Protein AF-A0A061RK48-F1 (afdb_monomer_lite)

pLDDT: mean 72.86, std 27.58, range [21.28, 98.75]

Secondary structure (DSSP, 8-state):
--------------------PPPPHHHHHHHHHHHHHHH-GGGG-------------------------------S-S---TT--EEEEEETTTSHHHHHHHHHHHHH-SS-EEEEEEES-HHHHHHHHHHHHTT--SS-EEEEEE--TT-HHHHHHHHTT-SEEEE-----TT---HHHHHHHHTT-SEEEE----HHHHHHHHTTHHHHHHHT-EEE---BTTTBHHHHHHHHHHHHHTS-----------SS-TT-HHHHHHHHHHHTTSPEEEEETTEEEEEE-TTTS----------

Structure (mmCIF, N/CA/C/O backbone):
data_AF-A0A061RK48-F1
#
_entry.id   AF-A0A061RK48-F1
#
loop_
_atom_site.group_PDB
_atom_site.id
_atom_site.type_symbol
_atom_site.label_atom_id
_atom_site.label_alt_id
_atom_site.label_comp_id
_atom_site.label_asym_id
_atom_site.label_entity_id
_atom_site.label_seq_id
_atom_site.pdbx_PDB_ins_code
_atom_site.Cartn_x
_atom_site.Cartn_y
_atom_site.Cartn_z
_atom_site.occupancy
_atom_site.B_iso_or_equiv
_atom_site.auth_seq_id
_atom_site.auth_comp_id
_atom_site.auth_asym_id
_atom_site.auth_atom_id
_atom_site.pdbx_PDB_model_num
ATOM 1 N N . MET A 1 1 ? -21.665 27.109 -34.843 1.00 35.59 1 MET A N 1
ATOM 2 C CA . MET A 1 1 ? -21.638 27.719 -33.495 1.00 35.59 1 MET A CA 1
ATOM 3 C C . MET A 1 1 ? -21.879 26.626 -32.464 1.00 35.59 1 MET A C 1
ATOM 5 O O . MET A 1 1 ? -22.883 25.948 -32.606 1.00 35.59 1 MET A O 1
ATOM 9 N N . ALA A 1 2 ? -20.938 26.452 -31.522 1.00 22.77 2 ALA A N 1
ATOM 10 C CA . ALA A 1 2 ? -20.968 25.700 -30.243 1.00 22.77 2 ALA A CA 1
ATOM 11 C C . ALA A 1 2 ? -19.527 25.191 -29.980 1.00 22.77 2 ALA A C 1
ATOM 13 O O . ALA A 1 2 ? -19.096 24.226 -30.593 1.00 22.77 2 ALA A O 1
ATOM 14 N N . SER A 1 3 ? -18.637 25.996 -29.388 1.00 24.36 3 SER A N 1
ATOM 15 C CA . SER A 1 3 ? -18.359 26.119 -27.942 1.00 24.36 3 SER A CA 1
ATOM 16 C C . SER A 1 3 ? -17.823 24.836 -27.284 1.00 24.36 3 SER A C 1
ATOM 18 O O . SER A 1 3 ? -18.598 24.061 -26.732 1.00 24.36 3 SER A O 1
ATOM 20 N N . CYS A 1 4 ? -16.494 24.707 -27.201 1.00 22.50 4 CYS A N 1
ATOM 21 C CA . CYS A 1 4 ? -15.825 23.952 -26.137 1.00 22.50 4 CYS A CA 1
ATOM 22 C C . CYS A 1 4 ? -15.084 24.949 -25.241 1.00 22.50 4 CYS A C 1
ATOM 24 O O . CYS A 1 4 ? -14.164 25.637 -25.679 1.00 22.50 4 CYS A O 1
ATOM 26 N N . ARG A 1 5 ? -15.540 25.068 -23.991 1.00 25.16 5 ARG A N 1
ATOM 27 C CA . ARG A 1 5 ? -14.923 25.901 -22.957 1.00 25.16 5 ARG A CA 1
ATOM 28 C C . ARG A 1 5 ? -13.669 25.205 -22.426 1.00 25.16 5 ARG A C 1
ATOM 30 O O . ARG A 1 5 ? -13.735 24.061 -21.987 1.00 25.16 5 ARG A O 1
ATOM 37 N N . ASN A 1 6 ? -12.556 25.931 -22.443 1.00 27.03 6 ASN A N 1
ATOM 38 C CA . ASN A 1 6 ? -11.300 25.574 -21.795 1.00 27.03 6 ASN A CA 1
ATOM 39 C C . ASN A 1 6 ? -11.470 25.537 -20.269 1.00 27.03 6 ASN A C 1
ATOM 41 O O . ASN A 1 6 ? -11.791 26.558 -19.664 1.00 27.03 6 ASN A O 1
ATOM 45 N N . PHE A 1 7 ? -11.177 24.397 -19.643 1.00 23.19 7 PHE A N 1
ATOM 46 C CA . PHE A 1 7 ? -10.816 24.334 -18.226 1.00 23.19 7 PHE A CA 1
ATOM 47 C C . PHE A 1 7 ? -9.287 24.365 -18.128 1.00 23.19 7 PHE A C 1
ATOM 49 O O . PHE A 1 7 ? -8.619 23.342 -18.233 1.00 23.19 7 PHE A O 1
ATOM 56 N N . GLY A 1 8 ? -8.727 25.567 -17.990 1.00 23.16 8 GLY A N 1
ATOM 57 C CA . GLY A 1 8 ? -7.313 25.761 -17.680 1.00 23.16 8 GLY A CA 1
ATOM 58 C C . GLY A 1 8 ? -7.113 25.838 -16.169 1.00 23.16 8 GLY A C 1
ATOM 59 O O . GLY A 1 8 ? -7.525 26.816 -15.549 1.00 23.16 8 GLY A O 1
ATOM 60 N N . MET A 1 9 ? -6.452 24.842 -15.575 1.00 22.05 9 MET A N 1
ATOM 61 C CA . MET A 1 9 ? -5.835 25.004 -14.256 1.00 22.05 9 MET A CA 1
ATOM 62 C C . MET A 1 9 ? -4.551 25.823 -14.424 1.00 22.05 9 MET A C 1
ATOM 64 O O . MET A 1 9 ? -3.566 25.348 -14.985 1.00 22.05 9 MET A O 1
ATOM 68 N N . ARG A 1 10 ? -4.566 27.078 -13.961 1.00 21.28 10 ARG A N 1
ATOM 69 C CA . ARG A 1 10 ? -3.363 27.914 -13.851 1.00 21.28 10 ARG A CA 1
ATOM 70 C C . ARG A 1 10 ? -2.577 27.493 -12.610 1.00 21.28 10 ARG A C 1
ATOM 72 O O . ARG A 1 10 ? -2.999 27.783 -11.496 1.00 21.28 10 ARG A O 1
ATOM 79 N N . PHE A 1 11 ? -1.409 26.887 -12.797 1.00 23.70 11 PHE A N 1
ATOM 80 C CA . PHE A 1 11 ? -0.396 26.815 -11.745 1.00 23.70 11 PHE A CA 1
ATOM 81 C C . PHE A 1 11 ? 0.417 28.116 -11.760 1.00 23.70 11 PHE A C 1
ATOM 83 O O . PHE A 1 11 ? 1.057 28.449 -12.754 1.00 23.70 11 PHE A O 1
ATOM 90 N N . HIS A 1 12 ? 0.371 28.891 -10.675 1.00 21.98 12 HIS A N 1
ATOM 91 C CA . HIS A 1 12 ? 1.312 29.991 -10.457 1.00 21.98 12 HIS A CA 1
ATOM 92 C C . HIS A 1 12 ? 2.648 29.414 -9.980 1.00 21.98 12 HIS A C 1
ATOM 94 O O . HIS A 1 12 ? 2.757 28.964 -8.841 1.00 21.98 12 HIS A O 1
ATOM 100 N N . SER A 1 13 ? 3.676 29.433 -10.834 1.00 26.36 13 SER A N 1
ATOM 101 C CA . SER A 1 13 ? 5.052 29.192 -10.395 1.00 26.36 13 SER A CA 1
ATOM 102 C C . SER A 1 13 ? 5.650 30.499 -9.872 1.00 26.36 13 SER A C 1
ATOM 104 O O . SER A 1 13 ? 5.990 31.390 -10.651 1.00 26.36 13 SER A O 1
ATOM 106 N N . ALA A 1 14 ? 5.811 30.622 -8.557 1.00 23.72 14 ALA A N 1
ATOM 107 C CA . ALA A 1 14 ? 6.706 31.627 -7.997 1.00 23.72 14 ALA A CA 1
ATOM 108 C C . ALA A 1 14 ? 8.149 31.141 -8.198 1.00 23.72 14 ALA A C 1
ATOM 110 O O . ALA A 1 14 ? 8.607 30.204 -7.541 1.00 23.72 14 ALA A O 1
ATOM 111 N N . SER A 1 15 ? 8.862 31.748 -9.147 1.00 29.45 15 SER A N 1
ATOM 112 C CA . SER A 1 15 ? 10.269 31.460 -9.397 1.00 29.45 15 SER A CA 1
ATOM 113 C C . SER A 1 15 ? 11.119 31.897 -8.204 1.00 29.45 15 SER A C 1
ATOM 115 O O . SER A 1 15 ? 11.209 33.086 -7.907 1.00 29.45 15 SER A O 1
ATOM 117 N N . THR A 1 16 ? 11.821 30.967 -7.567 1.00 25.92 16 THR A N 1
ATOM 118 C CA . THR A 1 16 ? 13.022 31.297 -6.789 1.00 25.92 16 THR A CA 1
ATOM 119 C C . THR A 1 16 ? 14.147 30.364 -7.212 1.00 25.92 16 THR A C 1
ATOM 121 O O . THR A 1 16 ? 14.297 29.253 -6.711 1.00 25.92 16 THR A O 1
ATOM 124 N N . ARG A 1 17 ? 14.957 30.822 -8.176 1.00 27.66 17 ARG A N 1
ATOM 125 C CA . ARG A 1 17 ? 16.290 30.259 -8.416 1.00 27.66 17 ARG A CA 1
ATOM 126 C C . ARG A 1 17 ? 17.126 30.547 -7.168 1.00 27.66 17 ARG A C 1
ATOM 128 O O . ARG A 1 17 ? 17.509 31.691 -6.946 1.00 27.66 17 ARG A O 1
ATOM 135 N N . LYS A 1 18 ? 17.391 29.536 -6.340 1.00 27.30 18 LYS A N 1
ATOM 136 C CA . LYS A 1 18 ? 18.470 29.602 -5.348 1.00 27.30 18 LYS A CA 1
ATOM 137 C C . LYS A 1 18 ? 19.697 28.911 -5.929 1.00 27.30 18 LYS A C 1
ATOM 139 O O . LYS A 1 18 ? 19.616 27.778 -6.393 1.00 27.30 18 LYS A O 1
ATOM 144 N N . ASN A 1 19 ? 20.803 29.647 -5.933 1.00 24.56 19 ASN A N 1
ATOM 145 C CA . ASN A 1 19 ? 22.118 29.209 -6.379 1.00 24.56 19 ASN A CA 1
ATOM 146 C C . ASN A 1 19 ? 22.539 27.942 -5.622 1.00 24.56 19 ASN A C 1
ATOM 148 O O . ASN A 1 19 ? 22.578 27.942 -4.392 1.00 24.56 19 ASN A O 1
ATOM 152 N N . PHE A 1 20 ? 22.856 26.876 -6.356 1.00 27.16 20 PHE A N 1
ATOM 153 C CA . PHE A 1 20 ? 23.475 25.679 -5.797 1.00 27.16 20 PHE A CA 1
ATOM 154 C C . PHE A 1 20 ? 24.958 25.969 -5.549 1.00 27.16 20 PHE A C 1
ATOM 156 O O . PHE A 1 20 ? 25.734 26.124 -6.489 1.00 27.16 20 PHE A O 1
ATOM 163 N N . THR A 1 21 ? 25.357 26.068 -4.284 1.00 25.58 21 THR A N 1
ATOM 164 C CA . THR A 1 21 ? 26.762 26.037 -3.874 1.00 25.58 21 THR A CA 1
ATOM 165 C C . THR A 1 21 ? 27.275 24.598 -3.938 1.00 25.58 21 THR A C 1
ATOM 167 O O . THR A 1 21 ? 26.646 23.677 -3.418 1.00 25.58 21 THR A O 1
ATOM 170 N N . HIS A 1 22 ? 28.420 24.405 -4.597 1.00 25.50 22 HIS A N 1
ATOM 171 C CA . HIS A 1 22 ? 29.139 23.133 -4.662 1.00 25.50 22 HIS A CA 1
ATOM 172 C C . HIS A 1 22 ? 29.435 22.623 -3.241 1.00 25.50 22 HIS A C 1
ATOM 174 O O . HIS A 1 22 ? 30.165 23.266 -2.487 1.00 25.50 22 HIS A O 1
ATOM 180 N N . VAL A 1 23 ? 28.886 21.463 -2.878 1.00 25.30 23 VAL A N 1
ATOM 181 C CA . VAL A 1 23 ? 29.283 20.725 -1.671 1.00 25.30 23 VAL A CA 1
ATOM 182 C C . VAL A 1 23 ? 30.323 19.696 -2.102 1.00 25.30 23 VAL A C 1
ATOM 184 O O . VAL A 1 23 ? 30.070 18.912 -3.015 1.00 25.30 23 VAL A O 1
ATOM 187 N N . SER A 1 24 ? 31.509 19.724 -1.492 1.00 25.77 24 SER A N 1
ATOM 188 C CA . SER A 1 24 ? 32.602 18.807 -1.827 1.00 25.77 24 SER A CA 1
ATOM 189 C C . SER A 1 24 ? 32.262 17.354 -1.464 1.00 25.77 24 SER A C 1
ATOM 191 O O . SER A 1 24 ? 31.672 17.077 -0.414 1.00 25.77 24 SER A O 1
ATOM 193 N N . GLU A 1 25 ? 32.684 16.417 -2.321 1.00 28.86 25 GLU A N 1
ATOM 194 C CA . GLU A 1 25 ? 32.443 14.966 -2.206 1.00 28.86 25 GLU A CA 1
ATOM 195 C C . GLU A 1 25 ? 32.847 14.380 -0.842 1.00 28.86 25 GLU A C 1
ATOM 197 O O . GLU A 1 25 ? 32.194 13.472 -0.325 1.00 28.86 25 GLU A O 1
ATOM 202 N N . SER A 1 26 ? 33.882 14.931 -0.201 1.00 26.70 26 SER A N 1
ATOM 203 C CA . SER A 1 26 ? 34.409 14.424 1.073 1.00 26.70 26 SER A CA 1
ATOM 204 C C . SER A 1 26 ? 33.477 14.662 2.268 1.00 26.70 26 SER A C 1
ATOM 206 O O . SER A 1 26 ? 33.473 13.873 3.218 1.00 26.70 26 SER A O 1
ATOM 208 N N . THR A 1 27 ? 32.646 15.705 2.212 1.00 28.09 27 THR A N 1
ATOM 209 C CA . THR A 1 27 ? 31.718 16.073 3.297 1.00 28.09 27 THR A CA 1
ATOM 210 C C . THR A 1 27 ? 30.399 15.295 3.190 1.00 28.09 27 THR A C 1
ATOM 212 O O . THR A 1 27 ? 29.758 15.007 4.202 1.00 28.09 27 THR A O 1
ATOM 215 N N . PHE A 1 28 ? 30.027 14.872 1.974 1.00 31.39 28 PHE A N 1
ATOM 216 C CA . PHE A 1 28 ? 28.853 14.029 1.712 1.00 31.39 28 PHE A CA 1
ATOM 217 C C . PHE A 1 28 ? 29.058 12.559 2.130 1.00 31.39 28 PHE A C 1
ATOM 219 O O . PHE A 1 28 ? 28.100 11.851 2.411 1.00 31.39 28 PHE A O 1
ATOM 226 N N . GLY A 1 29 ? 30.298 12.076 2.238 1.00 27.00 29 GLY A N 1
ATOM 227 C CA . GLY A 1 29 ? 30.559 10.690 2.648 1.00 27.00 29 GLY A CA 1
ATOM 228 C C . GLY A 1 29 ? 30.438 10.433 4.160 1.00 27.00 29 GLY A C 1
ATOM 229 O O . GLY A 1 29 ? 29.835 9.447 4.585 1.00 27.00 29 GLY A O 1
ATOM 230 N N . ARG A 1 30 ? 31.009 11.308 5.005 1.00 27.66 30 ARG A N 1
ATOM 231 C CA . ARG A 1 30 ? 31.234 11.000 6.438 1.00 27.66 30 ARG A CA 1
ATOM 232 C C . ARG A 1 30 ? 30.018 11.203 7.342 1.00 27.66 30 ARG A C 1
ATOM 234 O O . ARG A 1 30 ? 29.773 10.375 8.214 1.00 27.66 30 ARG A O 1
ATOM 241 N N . THR A 1 31 ? 29.229 12.253 7.128 1.00 33.94 31 THR A N 1
ATOM 242 C CA . THR A 1 31 ? 28.039 12.553 7.956 1.00 33.94 31 THR A CA 1
ATOM 243 C C . THR A 1 31 ? 26.855 11.623 7.645 1.00 33.94 31 THR A C 1
ATOM 245 O O . THR A 1 31 ? 25.915 11.492 8.427 1.00 33.94 31 THR A O 1
ATOM 248 N N . TYR A 1 32 ? 26.892 10.956 6.490 1.00 39.41 32 TYR A N 1
ATOM 249 C CA . TYR A 1 32 ? 25.765 10.199 5.947 1.00 39.41 32 TYR A CA 1
ATOM 250 C C . TYR A 1 32 ? 25.855 8.706 6.266 1.00 39.41 32 TYR A C 1
ATOM 252 O O . TYR A 1 32 ? 24.835 8.086 6.582 1.00 39.41 32 TYR A O 1
ATOM 260 N N . CYS A 1 33 ? 27.073 8.155 6.300 1.00 32.62 33 CYS A N 1
ATOM 261 C CA . CYS A 1 33 ? 27.322 6.775 6.722 1.00 32.62 33 CYS A CA 1
ATOM 262 C C . CYS A 1 33 ? 26.793 6.511 8.150 1.00 32.62 33 CYS A C 1
ATOM 264 O O . CYS A 1 33 ? 26.211 5.464 8.426 1.00 32.62 33 CYS A O 1
ATOM 266 N N . THR A 1 34 ? 26.876 7.508 9.039 1.00 36.03 34 THR A N 1
ATOM 267 C CA . THR A 1 34 ? 26.384 7.425 10.425 1.00 36.03 34 THR A CA 1
ATOM 268 C C . THR A 1 34 ? 24.855 7.464 10.542 1.00 36.03 34 THR A C 1
ATOM 270 O O . THR A 1 34 ? 24.297 6.809 11.420 1.00 36.03 34 THR A O 1
ATOM 273 N N . THR A 1 35 ? 24.145 8.168 9.653 1.00 36.38 35 THR A N 1
ATOM 274 C CA . THR A 1 35 ? 22.669 8.277 9.700 1.00 36.38 35 THR A CA 1
ATOM 275 C C . THR A 1 35 ? 21.974 7.051 9.099 1.00 36.38 35 THR A C 1
ATOM 277 O O . THR A 1 35 ? 20.927 6.622 9.595 1.00 36.38 35 THR A O 1
ATOM 280 N N . LEU A 1 36 ? 22.561 6.461 8.053 1.00 35.78 36 LEU A N 1
ATOM 281 C CA . LEU A 1 36 ? 22.079 5.218 7.445 1.00 35.78 36 LEU A CA 1
ATOM 282 C C . LEU A 1 36 ? 22.309 4.014 8.367 1.00 35.78 36 LEU A C 1
ATOM 284 O O . LEU A 1 36 ? 21.364 3.268 8.615 1.00 35.78 36 LEU A O 1
ATOM 288 N N . ALA A 1 37 ? 23.502 3.889 8.961 1.00 39.94 37 ALA A N 1
ATOM 289 C CA . ALA A 1 37 ? 23.807 2.827 9.923 1.00 39.94 37 ALA A CA 1
ATOM 290 C C . ALA A 1 37 ? 22.901 2.876 11.169 1.00 39.94 37 ALA A C 1
ATOM 292 O O . ALA A 1 37 ? 22.494 1.837 11.684 1.00 39.94 37 ALA A O 1
ATOM 293 N N . ARG A 1 38 ? 22.523 4.080 11.624 1.00 41.09 38 ARG A N 1
ATOM 294 C CA . ARG A 1 38 ? 21.660 4.267 12.802 1.00 41.09 38 ARG A CA 1
ATOM 295 C C . ARG A 1 38 ? 20.203 3.851 12.575 1.00 41.09 38 ARG A C 1
ATOM 297 O O . ARG A 1 38 ? 19.546 3.437 13.524 1.00 41.09 38 ARG A O 1
ATOM 304 N N . ASN A 1 39 ? 19.690 3.968 11.348 1.00 39.28 39 ASN A N 1
ATOM 305 C CA . ASN A 1 39 ? 18.286 3.672 11.031 1.00 39.28 39 ASN A CA 1
ATOM 306 C C . ASN A 1 39 ? 18.085 2.319 10.322 1.00 39.28 39 ASN A C 1
ATOM 308 O O . ASN A 1 39 ? 16.990 1.763 10.392 1.00 39.28 39 ASN A O 1
ATOM 312 N N . TYR A 1 40 ? 19.119 1.792 9.654 1.00 41.56 40 TYR A N 1
ATOM 313 C CA . TYR A 1 40 ? 19.060 0.576 8.833 1.00 41.56 40 TYR A CA 1
ATOM 314 C C . TYR A 1 40 ? 20.356 -0.256 8.960 1.00 41.56 40 TYR A C 1
ATOM 316 O O . TYR A 1 40 ? 21.109 -0.373 7.992 1.00 41.56 40 TYR A O 1
ATOM 324 N N . PRO A 1 41 ? 20.635 -0.857 10.133 1.00 39.03 41 PRO A N 1
ATOM 325 C CA . PRO A 1 41 ? 21.922 -1.504 10.429 1.00 39.03 41 PRO A CA 1
ATOM 326 C C . PRO A 1 41 ? 22.269 -2.682 9.500 1.00 39.03 41 PRO A C 1
ATOM 328 O O . PRO A 1 41 ? 23.440 -2.939 9.254 1.00 39.03 41 PRO A O 1
ATOM 331 N N . ASN A 1 42 ? 21.270 -3.335 8.897 1.00 42.66 42 ASN A N 1
ATOM 332 C CA . ASN A 1 42 ? 21.473 -4.516 8.046 1.00 42.66 42 ASN A CA 1
ATOM 333 C C . ASN A 1 42 ? 21.658 -4.188 6.548 1.00 42.66 42 ASN A C 1
ATOM 335 O O . ASN A 1 42 ? 21.722 -5.104 5.729 1.00 42.66 42 ASN A O 1
ATOM 339 N N . ALA A 1 43 ? 21.696 -2.907 6.157 1.00 40.41 43 ALA A N 1
ATOM 340 C CA . ALA A 1 43 ? 21.761 -2.507 4.746 1.00 40.41 43 ALA A CA 1
ATOM 341 C C . ALA A 1 43 ? 23.123 -2.794 4.078 1.00 40.41 43 ALA A C 1
ATOM 343 O O . ALA A 1 43 ? 23.180 -2.911 2.858 1.00 40.41 43 ALA A O 1
ATOM 344 N N . CYS A 1 44 ? 24.203 -2.936 4.856 1.00 34.47 44 CYS A N 1
ATOM 345 C CA . CYS A 1 44 ? 25.557 -3.160 4.330 1.00 34.47 44 CYS A CA 1
ATOM 346 C C . 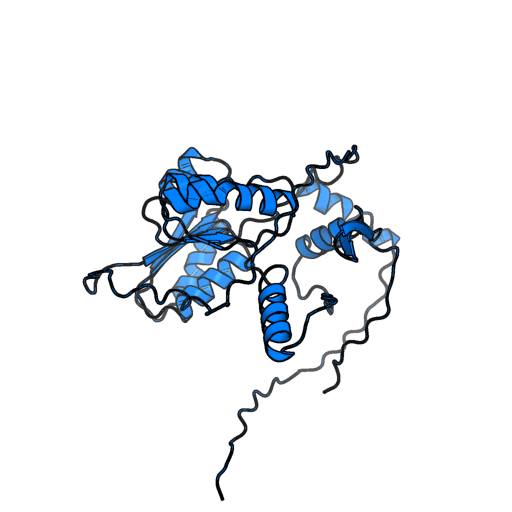CYS A 1 44 ? 25.982 -4.638 4.237 1.00 34.47 44 CYS A C 1
ATOM 348 O O . CYS A 1 44 ? 26.991 -4.926 3.602 1.00 34.47 44 CYS A O 1
ATOM 350 N N . GLU A 1 45 ? 25.264 -5.582 4.854 1.00 33.94 45 GLU A N 1
ATOM 351 C CA . GLU A 1 45 ? 25.827 -6.918 5.132 1.00 33.94 45 GLU A CA 1
ATOM 352 C C . GLU A 1 45 ? 25.508 -8.022 4.112 1.00 33.94 45 GLU A C 1
ATOM 354 O O . GLU A 1 45 ? 26.000 -9.137 4.256 1.00 33.94 45 GLU A O 1
ATOM 359 N N . ARG A 1 46 ? 24.744 -7.770 3.042 1.00 35.44 46 ARG A N 1
ATOM 360 C CA . ARG A 1 46 ? 24.412 -8.829 2.065 1.00 35.44 46 ARG A CA 1
ATOM 361 C C . ARG A 1 46 ? 25.105 -8.648 0.719 1.00 35.44 46 ARG A C 1
ATOM 363 O O . ARG A 1 46 ? 24.464 -8.405 -0.292 1.00 35.44 46 ARG A O 1
ATOM 370 N N . ARG A 1 47 ? 26.426 -8.850 0.712 1.00 32.19 47 ARG A N 1
ATOM 371 C CA . ARG A 1 47 ? 27.192 -9.277 -0.474 1.00 32.19 47 ARG A CA 1
ATOM 372 C C . ARG A 1 47 ? 27.333 -10.802 -0.435 1.00 32.19 47 ARG A C 1
ATOM 374 O O . ARG A 1 47 ? 28.354 -11.298 0.028 1.00 32.19 47 ARG A O 1
ATOM 381 N N . ALA A 1 48 ? 26.326 -11.563 -0.864 1.00 28.17 48 ALA A N 1
ATOM 382 C CA . ALA A 1 48 ? 26.509 -13.006 -1.052 1.00 28.17 48 ALA A CA 1
ATOM 383 C C . ALA A 1 48 ? 25.482 -13.634 -2.012 1.00 28.17 48 ALA A C 1
ATOM 385 O O . ALA A 1 48 ? 24.332 -13.856 -1.650 1.00 28.17 48 ALA A O 1
ATOM 386 N N . VAL A 1 49 ? 25.981 -13.961 -3.210 1.00 31.22 49 VAL A N 1
ATOM 387 C CA . VAL A 1 49 ? 25.667 -15.130 -4.054 1.00 31.22 49 VAL A CA 1
ATOM 388 C C . VAL A 1 49 ? 24.184 -15.389 -4.369 1.00 31.22 49 VAL A C 1
ATOM 390 O O . VAL A 1 49 ? 23.522 -16.209 -3.739 1.00 31.22 49 VAL A O 1
ATOM 393 N N . TYR A 1 50 ? 23.700 -14.781 -5.456 1.00 28.66 50 TYR A N 1
ATOM 394 C CA . TYR A 1 50 ? 22.507 -15.244 -6.169 1.00 28.66 50 TYR A CA 1
ATOM 395 C C . TYR A 1 50 ? 22.910 -16.298 -7.215 1.00 28.66 50 TYR A C 1
ATOM 397 O O . TYR A 1 50 ? 23.628 -15.993 -8.166 1.00 28.66 50 TYR A O 1
ATOM 405 N N . GLN A 1 51 ? 22.451 -17.543 -7.052 1.00 24.70 51 GLN A N 1
ATOM 406 C CA . GLN A 1 51 ? 22.453 -18.556 -8.113 1.00 24.70 51 GLN A CA 1
ATOM 407 C C . GLN A 1 51 ? 21.005 -18.794 -8.568 1.00 24.70 51 GLN A C 1
ATOM 409 O O . GLN A 1 51 ? 20.200 -19.282 -7.771 1.00 24.70 51 GLN A O 1
ATOM 414 N N . PRO A 1 52 ? 20.633 -18.482 -9.822 1.00 29.62 52 PRO A N 1
ATOM 415 C CA . PRO A 1 52 ? 19.277 -18.719 -10.294 1.00 29.62 52 PRO A CA 1
ATOM 416 C C . PRO A 1 52 ? 19.055 -20.216 -10.536 1.00 29.62 52 PRO A C 1
ATOM 418 O O . PRO A 1 52 ? 19.612 -20.799 -11.466 1.00 29.62 52 PRO A O 1
ATOM 421 N N . ARG A 1 53 ? 18.180 -20.848 -9.746 1.00 28.02 53 ARG A N 1
ATOM 422 C CA . ARG A 1 53 ? 17.515 -22.085 -10.178 1.00 28.02 53 ARG A CA 1
ATOM 423 C C . ARG A 1 53 ? 16.390 -21.707 -11.140 1.00 28.02 53 ARG A C 1
ATOM 425 O O . ARG A 1 53 ? 15.345 -21.219 -10.721 1.00 28.02 53 ARG A O 1
ATOM 432 N N . LEU A 1 54 ? 16.622 -21.929 -12.435 1.00 30.16 54 LEU A N 1
ATOM 433 C CA . LEU A 1 54 ? 15.604 -21.804 -13.476 1.00 30.16 54 LEU A CA 1
ATOM 434 C C . LEU A 1 54 ? 14.480 -22.824 -13.243 1.00 30.16 54 LEU A C 1
ATOM 436 O O . LEU A 1 54 ? 14.677 -24.024 -13.407 1.00 30.16 54 LEU A O 1
ATOM 440 N N . MET A 1 55 ? 13.277 -22.336 -12.953 1.00 25.42 55 MET A N 1
ATOM 441 C CA . MET A 1 55 ? 12.033 -23.045 -13.254 1.00 25.42 55 MET A CA 1
ATOM 442 C C . MET A 1 55 ? 11.400 -22.352 -14.461 1.00 25.42 55 MET A C 1
ATOM 444 O O . MET A 1 55 ? 10.610 -21.420 -14.330 1.00 25.42 55 MET A O 1
ATOM 448 N N . LEU A 1 56 ? 11.784 -22.789 -15.661 1.00 28.09 56 LEU A N 1
ATOM 449 C CA . LEU A 1 56 ? 11.068 -22.458 -16.888 1.00 28.09 56 LEU A CA 1
ATOM 450 C C . LEU A 1 56 ? 9.740 -23.221 -16.880 1.00 28.09 56 LEU A C 1
ATOM 452 O O . LEU A 1 56 ? 9.687 -24.405 -17.200 1.00 28.09 56 LEU A O 1
ATOM 456 N N . ARG A 1 57 ? 8.650 -22.535 -16.543 1.00 25.20 57 ARG A N 1
ATOM 457 C CA . ARG A 1 57 ? 7.336 -22.887 -17.081 1.00 25.20 57 ARG A CA 1
ATOM 458 C C . ARG A 1 57 ? 6.887 -21.730 -17.952 1.00 25.20 57 ARG A C 1
ATOM 460 O O . ARG A 1 57 ? 6.666 -20.626 -17.465 1.00 25.20 57 ARG A O 1
ATOM 467 N N . SER A 1 58 ? 6.795 -21.983 -19.253 1.00 25.09 58 SER A N 1
ATOM 468 C CA . SER A 1 58 ? 6.152 -21.091 -20.209 1.00 25.09 58 SER A CA 1
ATOM 469 C C . SER A 1 58 ? 4.690 -20.920 -19.798 1.00 25.09 58 SER A C 1
ATOM 471 O O . SER A 1 58 ? 3.859 -21.791 -20.055 1.00 25.09 58 SER A O 1
ATOM 473 N N . VAL A 1 59 ? 4.371 -19.821 -19.118 1.00 26.69 59 VAL A N 1
ATOM 474 C CA . VAL A 1 59 ? 2.982 -19.453 -18.846 1.00 26.69 59 VAL A CA 1
ATOM 475 C C . VAL A 1 59 ? 2.464 -18.731 -20.084 1.00 26.69 59 VAL A C 1
ATOM 477 O O . VAL A 1 59 ? 2.721 -17.549 -20.297 1.00 26.69 59 VAL A O 1
ATOM 480 N N . SER A 1 60 ? 1.769 -19.478 -20.937 1.00 23.28 60 SER A N 1
ATOM 481 C CA . SER A 1 60 ? 0.927 -18.917 -21.989 1.00 23.28 60 SER A CA 1
ATOM 482 C C . SER A 1 60 ? -0.266 -18.238 -21.320 1.00 23.28 60 SER A C 1
ATOM 484 O O . SER A 1 60 ? -1.165 -18.924 -20.833 1.00 23.28 60 SER A O 1
ATOM 486 N N . TYR A 1 61 ? -0.296 -16.906 -21.303 1.00 28.94 61 TYR A N 1
ATOM 487 C CA . TYR A 1 61 ? -1.524 -16.175 -21.004 1.00 28.94 61 TYR A CA 1
ATOM 488 C C . TYR A 1 61 ? -2.392 -16.182 -22.267 1.00 28.94 61 TYR A C 1
ATOM 490 O O . TYR A 1 61 ? -2.004 -15.555 -23.256 1.00 28.94 61 TYR A O 1
ATOM 498 N N . PRO A 1 62 ? -3.542 -16.883 -22.294 1.00 25.70 62 PRO A N 1
ATOM 499 C CA . PRO A 1 62 ? -4.468 -16.724 -23.402 1.00 25.70 62 PRO A CA 1
ATOM 500 C C . PRO A 1 62 ? -4.889 -15.256 -23.466 1.00 25.70 62 PRO A C 1
ATOM 502 O O . PRO A 1 62 ? -5.151 -14.637 -22.431 1.00 25.70 62 PRO A O 1
ATOM 505 N N . ALA A 1 63 ? -4.970 -14.708 -24.679 1.00 29.16 63 ALA A N 1
ATOM 506 C CA . ALA A 1 63 ? -5.568 -13.407 -24.933 1.00 29.16 63 ALA A CA 1
ATOM 507 C C . ALA A 1 63 ? -7.048 -13.459 -24.520 1.00 29.16 63 ALA A C 1
ATOM 509 O O . ALA A 1 63 ? -7.939 -13.719 -25.329 1.00 29.16 63 ALA A O 1
ATOM 510 N N . ARG A 1 64 ? -7.334 -13.255 -23.231 1.00 31.30 64 ARG A N 1
ATOM 511 C CA . ARG A 1 64 ? -8.684 -12.925 -22.799 1.00 31.30 64 ARG A CA 1
ATOM 512 C C . ARG A 1 64 ? -8.993 -11.591 -23.449 1.00 31.30 64 ARG A C 1
ATOM 514 O O . ARG A 1 64 ? -8.256 -10.629 -23.249 1.00 31.30 64 ARG A O 1
ATOM 521 N N . LYS A 1 65 ? -10.091 -11.536 -24.207 1.00 27.39 65 LYS A N 1
ATOM 522 C CA . LYS A 1 65 ? -10.771 -10.273 -24.485 1.00 27.39 65 LYS A CA 1
ATOM 523 C C . LYS A 1 65 ? -10.894 -9.569 -23.140 1.00 27.39 65 LYS A C 1
ATOM 525 O O . LYS A 1 65 ? -11.652 -10.017 -22.282 1.00 27.39 65 LYS A O 1
ATOM 530 N N . THR A 1 66 ? -10.108 -8.523 -22.926 1.00 31.98 66 THR A N 1
ATOM 531 C CA . THR A 1 66 ? -10.281 -7.631 -21.792 1.00 31.98 66 THR A CA 1
ATOM 532 C C . THR A 1 66 ? -11.546 -6.837 -22.078 1.00 31.98 66 THR A C 1
ATOM 534 O O . THR A 1 66 ? -11.503 -5.666 -22.433 1.00 31.98 66 THR A O 1
ATOM 537 N N . SER A 1 67 ? -12.712 -7.466 -21.907 1.00 28.03 67 SER A N 1
ATOM 538 C CA . SER A 1 67 ? -13.748 -6.730 -21.206 1.00 28.03 67 SER A CA 1
ATOM 539 C C . SER A 1 67 ? -13.080 -6.383 -19.889 1.00 28.03 67 SER A C 1
ATOM 541 O O . SER A 1 67 ? -12.790 -7.299 -19.116 1.00 28.03 67 SER A O 1
ATOM 543 N N . ILE A 1 68 ? -12.722 -5.113 -19.689 1.00 30.92 68 ILE A N 1
ATOM 544 C CA . ILE A 1 68 ? -12.459 -4.591 -18.351 1.00 30.92 68 ILE A CA 1
ATOM 545 C C . ILE A 1 68 ? -13.625 -5.157 -17.536 1.00 30.92 68 ILE A C 1
ATOM 547 O O . ILE A 1 68 ? -14.771 -4.793 -17.833 1.00 30.92 68 ILE A O 1
ATOM 551 N N . PRO A 1 69 ? -13.407 -6.145 -16.642 1.00 30.72 69 PRO A N 1
ATOM 552 C CA . PRO A 1 69 ? -14.477 -6.553 -15.752 1.00 30.72 69 PRO A CA 1
ATOM 553 C C . PRO A 1 69 ? -14.852 -5.239 -15.103 1.00 30.72 69 PRO A C 1
ATOM 555 O O . PRO A 1 69 ? -13.922 -4.584 -14.635 1.00 30.72 69 PRO A O 1
ATOM 558 N N . LYS A 1 70 ? -16.120 -4.799 -15.206 1.00 31.11 70 LYS A N 1
ATOM 559 C CA . LYS A 1 70 ? -16.616 -3.599 -14.515 1.00 31.11 70 LYS A CA 1
ATOM 560 C C . LYS A 1 70 ? -15.892 -3.582 -13.180 1.00 31.11 70 LYS A C 1
ATOM 562 O O . LYS A 1 70 ? -16.184 -4.470 -12.378 1.00 31.11 70 LYS A O 1
ATOM 567 N N . VAL A 1 71 ? -14.865 -2.726 -13.043 1.00 33.59 71 VAL A N 1
ATOM 568 C CA . VAL A 1 71 ? -14.022 -2.681 -11.842 1.00 33.59 71 VAL A CA 1
ATOM 569 C C . VAL A 1 71 ? -15.047 -2.570 -10.765 1.00 33.59 71 VAL A C 1
ATOM 571 O O . VAL A 1 71 ? -15.831 -1.627 -10.874 1.00 33.59 71 VAL A O 1
ATOM 574 N N . LEU A 1 72 ? -15.147 -3.613 -9.929 1.00 34.84 72 LEU A N 1
ATOM 575 C CA . LEU A 1 72 ? -16.305 -3.860 -9.090 1.00 34.84 72 LEU A CA 1
ATOM 576 C C . LEU A 1 72 ? -16.807 -2.503 -8.615 1.00 34.84 72 LEU A C 1
ATOM 578 O O . LEU A 1 72 ? -16.212 -1.885 -7.735 1.00 34.84 72 LEU A O 1
ATOM 582 N N . ALA A 1 73 ? -17.906 -2.037 -9.224 1.00 33.12 73 ALA A N 1
ATOM 583 C CA . ALA A 1 73 ? -18.884 -1.328 -8.444 1.00 33.12 73 ALA A CA 1
ATOM 584 C C . ALA A 1 73 ? -19.044 -2.296 -7.289 1.00 33.12 73 ALA A C 1
ATOM 586 O O . ALA A 1 73 ? -19.432 -3.441 -7.549 1.00 33.12 73 ALA A O 1
ATOM 587 N N . LEU A 1 74 ? -18.538 -1.921 -6.108 1.00 37.47 74 LEU A N 1
ATOM 588 C CA . LEU A 1 74 ? -18.839 -2.603 -4.863 1.00 37.47 74 LEU A CA 1
ATOM 589 C C . LEU A 1 74 ? -20.325 -2.869 -4.978 1.00 37.47 74 LEU A C 1
ATOM 591 O O . LEU A 1 74 ? -21.116 -1.927 -5.009 1.00 37.47 74 LEU A O 1
ATOM 595 N N . SER A 1 75 ? -20.663 -4.108 -5.342 1.00 32.91 75 SER A N 1
ATOM 596 C CA . SER A 1 75 ? -21.989 -4.376 -5.861 1.00 32.91 75 SER A CA 1
ATOM 597 C C . SER A 1 75 ? -22.873 -4.022 -4.694 1.00 32.91 75 SER A C 1
ATOM 599 O O . SER A 1 75 ? -22.647 -4.555 -3.607 1.00 32.91 75 SER A O 1
ATOM 601 N N . ASN A 1 76 ? -23.822 -3.113 -4.917 1.00 34.78 76 ASN A N 1
ATOM 602 C CA . ASN A 1 76 ? -24.874 -2.692 -3.991 1.00 34.78 76 ASN A CA 1
ATOM 603 C C . ASN A 1 76 ? -25.817 -3.871 -3.653 1.00 34.78 76 ASN A C 1
ATOM 605 O O . ASN A 1 76 ? -27.032 -3.802 -3.781 1.00 34.78 76 ASN A O 1
ATOM 609 N N . LYS A 1 77 ? -25.226 -5.002 -3.276 1.00 34.16 77 LYS A N 1
ATOM 610 C CA . LYS A 1 77 ? -25.791 -6.174 -2.629 1.00 34.16 77 LYS A CA 1
ATOM 611 C C . LYS A 1 77 ? -25.041 -6.426 -1.317 1.00 34.16 77 LYS A C 1
ATOM 613 O O . LYS A 1 77 ? -24.933 -7.557 -0.865 1.00 34.16 77 LYS A O 1
ATOM 618 N N . VAL A 1 78 ? -24.551 -5.370 -0.673 1.00 38.81 78 VAL A N 1
ATOM 619 C CA . VAL A 1 78 ? -24.785 -5.301 0.764 1.00 38.81 78 VAL A CA 1
ATOM 620 C C . VAL A 1 78 ? -26.214 -4.794 0.848 1.00 38.81 78 VAL A C 1
ATOM 622 O O . VAL A 1 78 ? -26.528 -3.724 0.332 1.00 38.81 78 VAL A O 1
ATOM 625 N N . THR A 1 79 ? -27.107 -5.576 1.438 1.00 36.12 79 THR A N 1
ATOM 626 C CA . THR A 1 79 ? -28.295 -5.025 2.087 1.00 36.12 79 THR A CA 1
ATOM 627 C C . THR A 1 79 ? -27.788 -4.152 3.236 1.00 36.12 79 THR A C 1
ATOM 629 O O . THR A 1 79 ? -27.836 -4.551 4.396 1.00 36.12 79 THR A O 1
ATOM 632 N N . SER A 1 80 ? -27.132 -3.036 2.918 1.00 41.09 80 SER A N 1
ATOM 633 C CA . SER A 1 80 ? -26.601 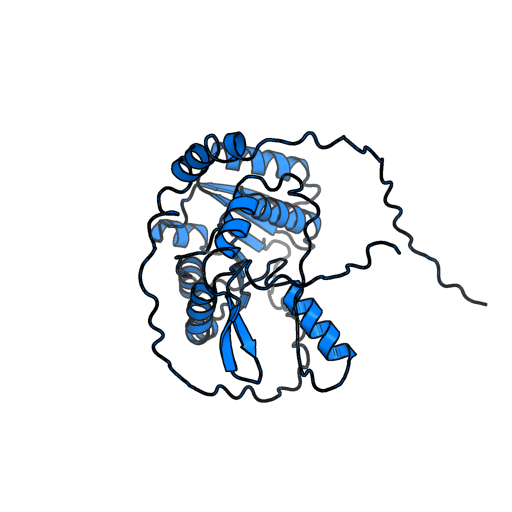-2.126 3.912 1.00 41.09 80 SER A CA 1
ATOM 634 C C . SER A 1 80 ? -27.788 -1.304 4.347 1.00 41.09 80 SER A C 1
ATOM 636 O O . SER A 1 80 ? -28.268 -0.447 3.604 1.00 41.09 80 SER A O 1
ATOM 638 N N . SER A 1 81 ? -28.267 -1.599 5.551 1.00 47.31 81 SER A N 1
ATOM 639 C CA . SER A 1 81 ? -28.878 -0.568 6.371 1.00 47.31 81 SER A CA 1
ATOM 640 C C . SER A 1 81 ? -28.018 0.695 6.265 1.00 47.31 81 SER A C 1
ATOM 642 O O . SER A 1 81 ? -26.788 0.608 6.222 1.00 47.31 81 SER A O 1
ATOM 644 N N . GLU A 1 82 ? -28.649 1.864 6.215 1.00 53.56 82 GLU A N 1
ATOM 645 C CA . GLU A 1 82 ? -27.992 3.175 6.070 1.00 53.56 82 GLU A CA 1
ATOM 646 C C . GLU A 1 82 ? -26.939 3.478 7.172 1.00 53.56 82 GLU A C 1
ATOM 648 O O . GLU A 1 82 ? -26.241 4.487 7.108 1.00 53.56 82 GLU A O 1
ATOM 653 N N . ASP A 1 83 ? -26.747 2.562 8.128 1.00 58.91 83 ASP A N 1
ATOM 654 C CA . ASP A 1 83 ? -25.826 2.626 9.262 1.00 58.91 83 ASP A CA 1
ATOM 655 C C . ASP A 1 83 ? -24.512 1.826 9.127 1.00 58.91 83 ASP A C 1
ATOM 657 O O . ASP A 1 83 ? -23.656 1.927 10.012 1.00 58.91 83 ASP A O 1
ATOM 661 N N . SER A 1 84 ? -24.287 1.019 8.079 1.00 78.44 84 SER A N 1
ATOM 662 C CA . SER A 1 84 ? -23.065 0.190 8.027 1.00 78.44 84 SER A CA 1
ATOM 663 C C . SER A 1 84 ? -21.808 1.013 7.699 1.00 78.44 84 SER A C 1
ATOM 665 O O . SER A 1 84 ? -21.697 1.583 6.612 1.00 78.44 84 SER A O 1
ATOM 667 N N . ILE A 1 85 ? -20.836 1.042 8.616 1.00 88.06 85 ILE A N 1
ATOM 668 C CA . ILE A 1 85 ? -19.543 1.719 8.438 1.00 88.06 85 ILE A CA 1
ATOM 669 C C . ILE A 1 85 ? -18.519 0.803 7.751 1.00 88.06 85 ILE A C 1
ATOM 671 O O . ILE A 1 85 ? -18.320 -0.340 8.159 1.00 88.06 85 ILE A O 1
ATOM 675 N N . THR A 1 86 ? -17.844 1.300 6.711 1.00 95.31 86 THR A N 1
ATOM 676 C CA . THR A 1 86 ? -16.759 0.560 6.041 1.00 95.31 86 THR A CA 1
ATOM 677 C C . THR A 1 86 ? -15.449 0.771 6.791 1.00 95.31 86 THR A C 1
ATOM 679 O O . THR A 1 86 ? -14.919 1.882 6.822 1.00 95.31 86 THR A O 1
ATOM 682 N N . ARG A 1 87 ? -14.900 -0.293 7.382 1.00 97.69 87 ARG A N 1
ATOM 683 C CA . ARG A 1 87 ? -13.656 -0.234 8.163 1.00 97.69 87 ARG A CA 1
ATOM 684 C C . ARG A 1 87 ? -12.435 -0.472 7.274 1.00 97.69 87 ARG A C 1
ATOM 686 O O . ARG A 1 87 ? -12.290 -1.542 6.679 1.00 97.69 87 ARG A O 1
ATOM 693 N N . ILE A 1 88 ? -11.544 0.513 7.208 1.00 98.56 88 ILE A N 1
ATOM 694 C CA . ILE A 1 88 ? -10.322 0.517 6.396 1.00 98.56 88 ILE A CA 1
ATOM 695 C C . ILE A 1 88 ? -9.107 0.577 7.321 1.00 98.56 88 ILE A C 1
ATOM 697 O O . ILE A 1 88 ? -8.943 1.523 8.088 1.00 98.56 88 ILE A O 1
ATOM 701 N N . ILE A 1 89 ? -8.218 -0.408 7.221 1.00 98.62 89 ILE A N 1
ATOM 702 C CA . ILE A 1 89 ? -6.979 -0.462 8.005 1.00 98.62 89 ILE A CA 1
ATOM 703 C C . ILE A 1 89 ? -5.803 -0.040 7.130 1.00 98.62 89 ILE A C 1
ATOM 705 O O . ILE A 1 89 ? -5.595 -0.614 6.064 1.00 98.62 89 ILE A O 1
ATOM 709 N N . ILE A 1 90 ? -4.990 0.911 7.589 1.00 98.62 90 ILE A N 1
ATOM 710 C CA . ILE A 1 90 ? -3.794 1.366 6.867 1.00 98.62 90 ILE A CA 1
ATOM 711 C C . ILE A 1 90 ? -2.542 1.020 7.675 1.00 98.62 90 ILE A C 1
ATOM 713 O O . ILE A 1 90 ? -2.191 1.700 8.646 1.00 98.62 90 ILE A O 1
ATOM 717 N N . VAL A 1 91 ? -1.830 -0.029 7.260 1.00 98.06 91 VAL A N 1
ATOM 718 C CA . VAL A 1 91 ? -0.578 -0.456 7.897 1.00 98.06 91 VAL A CA 1
ATOM 719 C C . VAL A 1 91 ? 0.571 0.424 7.434 1.00 98.06 91 VAL A C 1
ATOM 721 O O . VAL A 1 91 ? 0.876 0.492 6.251 1.00 98.06 91 VAL A O 1
ATOM 724 N N . GLY A 1 92 ? 1.240 1.095 8.374 1.00 96.69 92 GLY A N 1
ATOM 725 C CA . GLY A 1 92 ? 2.165 2.184 8.053 1.00 96.69 92 GLY A CA 1
ATOM 726 C C . GLY A 1 92 ? 1.455 3.530 7.887 1.00 96.69 92 GLY A C 1
ATOM 727 O O . GLY A 1 92 ? 2.024 4.446 7.291 1.00 96.69 92 GLY A O 1
ATOM 728 N N . GLY A 1 93 ? 0.245 3.671 8.442 1.00 97.00 93 GLY A N 1
ATOM 729 C CA . GLY A 1 93 ? -0.629 4.838 8.286 1.00 97.00 93 GLY A CA 1
ATOM 730 C C . GLY A 1 93 ? -0.058 6.167 8.792 1.00 97.00 93 GLY A C 1
ATOM 731 O O . GLY A 1 93 ? -0.506 7.230 8.380 1.00 97.00 93 GLY A O 1
ATOM 732 N N . THR A 1 94 ? 0.977 6.149 9.638 1.00 95.44 94 THR A N 1
ATOM 733 C CA . THR A 1 94 ? 1.648 7.378 10.109 1.00 95.44 94 THR A CA 1
ATOM 734 C C . THR A 1 94 ? 2.790 7.843 9.197 1.00 95.44 94 THR A C 1
ATOM 736 O O . THR A 1 94 ? 3.355 8.925 9.405 1.00 95.44 94 THR A O 1
ATOM 739 N N . GLY A 1 95 ? 3.162 7.033 8.199 1.00 93.25 95 GLY A N 1
ATOM 740 C CA . GLY A 1 95 ? 4.131 7.382 7.160 1.00 93.25 95 GLY A CA 1
ATOM 741 C C . GLY A 1 95 ? 3.571 8.392 6.156 1.00 93.25 95 GLY A C 1
ATOM 742 O O . GLY A 1 95 ? 2.371 8.658 6.135 1.00 93.25 95 GLY A O 1
ATOM 743 N N . ALA A 1 96 ? 4.439 8.957 5.313 1.00 91.31 96 ALA A N 1
ATOM 744 C CA . ALA A 1 96 ? 4.038 9.961 4.322 1.00 91.31 96 ALA A CA 1
ATOM 745 C C . ALA A 1 96 ? 2.945 9.429 3.378 1.00 91.31 96 ALA A C 1
ATOM 747 O O . ALA A 1 96 ? 1.892 10.043 3.259 1.00 91.31 96 ALA A O 1
ATOM 748 N N . VAL A 1 97 ? 3.154 8.243 2.796 1.00 93.62 97 VAL A N 1
ATOM 749 C CA . VAL A 1 97 ? 2.179 7.637 1.877 1.00 93.62 97 VAL A CA 1
ATOM 750 C C . VAL A 1 97 ? 0.904 7.215 2.605 1.00 93.62 97 VAL A C 1
ATOM 752 O O . VAL A 1 97 ? -0.180 7.603 2.192 1.00 93.62 97 VAL A O 1
ATOM 755 N N . GLY A 1 98 ? 1.018 6.485 3.720 1.00 96.81 98 GLY A N 1
ATOM 756 C CA . GLY A 1 98 ? -0.150 6.019 4.476 1.00 96.81 98 GLY A CA 1
ATOM 757 C C . GLY A 1 98 ? -1.059 7.155 4.953 1.00 96.81 98 GLY A C 1
ATOM 758 O O . GLY A 1 98 ? -2.276 7.055 4.836 1.00 96.81 98 GLY A O 1
ATOM 759 N N . SER A 1 99 ? -0.479 8.267 5.417 1.00 95.81 99 SER A N 1
ATOM 760 C CA . SER A 1 99 ? -1.262 9.439 5.831 1.00 95.81 99 SER A CA 1
ATOM 761 C C . SER A 1 99 ? -1.878 10.203 4.657 1.00 95.81 99 SER A C 1
ATOM 763 O O . SER A 1 99 ? -2.988 10.709 4.796 1.00 95.81 99 SER A O 1
ATOM 765 N N . ALA A 1 100 ? -1.215 10.249 3.497 1.00 95.69 100 ALA A N 1
ATOM 766 C CA . ALA A 1 100 ? -1.795 10.815 2.279 1.00 95.69 100 ALA A CA 1
ATOM 767 C C . ALA A 1 100 ? -2.973 9.971 1.762 1.00 95.69 100 ALA A C 1
ATOM 769 O O . ALA A 1 100 ? -4.009 10.527 1.407 1.00 95.69 100 ALA A O 1
ATOM 770 N N . VAL A 1 101 ? -2.849 8.638 1.793 1.00 97.19 101 VAL A N 1
ATOM 771 C CA . VAL A 1 101 ? -3.948 7.713 1.468 1.00 97.19 101 VAL A CA 1
ATOM 772 C C . VAL A 1 101 ? -5.122 7.921 2.421 1.00 97.19 101 VAL A C 1
ATOM 774 O O . VAL A 1 101 ? -6.252 8.058 1.966 1.00 97.19 101 VAL A O 1
ATOM 777 N N . ALA A 1 102 ? -4.864 8.007 3.730 1.00 97.44 102 ALA A N 1
ATOM 778 C CA . ALA A 1 102 ? -5.903 8.281 4.720 1.00 97.44 102 ALA A CA 1
ATOM 779 C C . ALA A 1 102 ? -6.628 9.604 4.440 1.00 97.44 102 ALA A C 1
ATOM 781 O O . ALA A 1 102 ? -7.853 9.633 4.410 1.00 97.44 102 ALA A O 1
ATOM 782 N N . ALA A 1 103 ? -5.876 10.682 4.194 1.00 96.00 103 ALA A N 1
ATOM 783 C CA . ALA A 1 103 ? -6.441 11.992 3.884 1.00 96.00 103 ALA A CA 1
ATOM 784 C C . ALA A 1 103 ? -7.332 11.958 2.635 1.00 96.00 103 ALA A C 1
ATOM 786 O O . ALA A 1 103 ? -8.426 12.509 2.663 1.00 96.00 103 ALA A O 1
ATOM 787 N N . HIS A 1 104 ? -6.881 11.287 1.573 1.00 95.44 104 HIS A N 1
ATOM 788 C CA . HIS A 1 104 ? -7.637 11.156 0.329 1.00 95.44 104 HIS A CA 1
ATOM 789 C C . HIS A 1 104 ? -8.915 10.328 0.509 1.00 95.44 104 HIS A C 1
ATOM 791 O O . HIS A 1 104 ? -9.980 10.727 0.059 1.00 95.44 104 HIS A O 1
ATOM 797 N N . LEU A 1 105 ? -8.843 9.197 1.219 1.00 95.50 105 LEU A N 1
ATOM 798 C CA . LEU A 1 105 ? -10.034 8.394 1.512 1.00 95.50 105 LEU A CA 1
ATOM 799 C C . LEU A 1 105 ? -11.067 9.193 2.309 1.00 95.50 105 LEU A C 1
ATOM 801 O O . LEU A 1 105 ? -12.251 9.126 2.011 1.00 95.50 105 LEU A O 1
ATOM 805 N N . LEU A 1 106 ? -10.617 9.968 3.296 1.00 94.75 106 LEU A N 1
ATOM 806 C CA . LEU A 1 106 ? -11.494 10.799 4.117 1.00 94.75 106 LEU A CA 1
ATOM 807 C C . LEU A 1 106 ? -12.083 12.001 3.357 1.00 94.75 106 LEU A C 1
ATOM 809 O O . LEU A 1 106 ? -13.092 12.536 3.809 1.00 94.75 106 LEU A O 1
ATOM 813 N N . SER A 1 107 ? -11.476 12.441 2.247 1.00 92.38 107 SER A N 1
ATOM 814 C CA . SER A 1 107 ? -12.013 13.531 1.420 1.00 92.38 107 SER A CA 1
ATOM 815 C C . SER A 1 107 ? -12.955 13.045 0.322 1.00 92.38 107 SER A C 1
ATOM 817 O O . SER A 1 107 ? -13.942 13.715 0.039 1.00 92.38 107 SER A O 1
ATOM 819 N N . GLU A 1 108 ? -12.668 11.892 -0.287 1.00 91.81 108 GLU A N 1
ATOM 820 C CA . GLU A 1 108 ? -13.385 11.423 -1.480 1.00 91.81 108 GLU A CA 1
ATOM 821 C C . GLU A 1 108 ? -14.448 10.353 -1.199 1.00 91.81 108 GLU A C 1
ATOM 823 O O . GLU A 1 108 ? -15.253 10.041 -2.081 1.00 91.81 108 GLU A O 1
ATOM 828 N N . ALA A 1 109 ? -14.451 9.731 -0.015 1.00 89.88 109 ALA A N 1
ATOM 829 C CA . ALA A 1 109 ? -15.398 8.661 0.272 1.00 89.88 109 ALA A CA 1
ATOM 830 C C . ALA A 1 109 ? -16.843 9.174 0.287 1.00 89.88 109 ALA A C 1
ATOM 832 O O . ALA A 1 109 ? -17.222 10.061 1.046 1.00 89.88 109 ALA A O 1
ATOM 833 N N . THR A 1 110 ? -17.684 8.542 -0.528 1.00 87.75 110 THR A N 1
ATOM 834 C CA . THR A 1 110 ? -19.121 8.840 -0.603 1.00 87.75 110 THR A CA 1
ATOM 835 C C . THR A 1 110 ? -19.947 8.055 0.415 1.00 87.75 110 THR A C 1
ATOM 837 O O . THR A 1 110 ? -21.087 8.415 0.693 1.00 87.75 110 THR A O 1
ATOM 840 N N . CYS A 1 111 ? -19.383 6.987 0.986 1.00 89.06 111 CYS A N 1
ATOM 841 C CA . CYS A 1 111 ? -19.995 6.187 2.043 1.00 89.06 111 CYS A CA 1
ATOM 842 C C . CYS A 1 111 ? -19.322 6.455 3.393 1.00 89.06 111 CYS A C 1
ATOM 844 O O . CYS A 1 111 ? -18.199 6.956 3.464 1.00 89.06 111 CYS A O 1
ATOM 846 N N . ARG A 1 112 ? -19.999 6.110 4.492 1.00 93.50 112 ARG A N 1
ATOM 847 C CA . ARG A 1 112 ? -19.430 6.262 5.833 1.00 93.50 112 ARG A CA 1
ATOM 848 C C . ARG A 1 112 ? -18.275 5.275 6.034 1.00 93.50 112 ARG A C 1
ATOM 850 O O . ARG A 1 112 ? -18.483 4.063 5.999 1.00 93.50 112 ARG A O 1
ATOM 857 N N . ILE A 1 113 ? -17.078 5.798 6.296 1.00 95.81 113 ILE A N 1
ATOM 858 C CA . ILE A 1 113 ? -15.874 4.999 6.552 1.00 95.81 113 ILE A CA 1
ATOM 859 C C . ILE A 1 113 ? -15.307 5.218 7.960 1.00 95.81 113 ILE A C 1
ATOM 861 O O . ILE A 1 113 ? -15.444 6.295 8.545 1.00 95.81 113 ILE A O 1
ATOM 865 N N . GLU A 1 114 ? -14.628 4.196 8.472 1.00 97.00 114 GLU A N 1
ATOM 866 C CA . GLU A 1 114 ? -13.706 4.266 9.608 1.00 97.00 114 GLU A CA 1
ATOM 867 C C . GLU A 1 114 ? -12.296 3.968 9.096 1.00 97.00 114 GLU A C 1
ATOM 869 O O . GLU A 1 114 ? -12.040 2.881 8.579 1.00 97.00 114 GLU A O 1
ATOM 874 N N . VAL A 1 115 ? -11.368 4.910 9.254 1.00 98.06 115 VAL A N 1
ATOM 875 C CA . VAL A 1 115 ? -9.954 4.720 8.919 1.00 98.06 115 VAL A CA 1
ATOM 876 C C . VAL A 1 115 ? -9.156 4.438 10.189 1.00 98.06 115 VAL A C 1
ATOM 878 O O . VAL A 1 115 ? -9.051 5.279 11.077 1.00 98.06 115 VAL A O 1
ATOM 881 N N . VAL A 1 116 ? -8.519 3.274 10.258 1.00 98.31 116 VAL A N 1
ATOM 882 C CA . VAL A 1 116 ? -7.623 2.905 11.359 1.00 98.31 116 VAL A CA 1
ATOM 883 C C . VAL A 1 116 ? -6.183 3.016 10.879 1.00 98.31 116 VAL A C 1
ATOM 885 O O . VAL A 1 116 ? -5.711 2.219 10.061 1.00 98.31 116 VAL A O 1
ATOM 888 N N . LEU A 1 117 ? -5.454 4.002 11.396 1.00 98.50 117 LEU A N 1
ATOM 889 C CA . LEU A 1 117 ? -4.023 4.123 11.146 1.00 98.50 117 LEU A CA 1
ATOM 890 C C . LEU A 1 117 ? -3.265 3.146 12.041 1.00 98.50 117 LEU A C 1
ATOM 892 O O . LEU A 1 117 ? -3.346 3.227 13.262 1.00 98.50 117 LEU A O 1
ATOM 896 N N . VAL A 1 118 ? -2.464 2.267 11.449 1.00 97.94 118 VAL A N 1
ATOM 897 C CA . VAL A 1 118 ? -1.655 1.298 12.195 1.00 97.94 118 VAL A CA 1
ATOM 898 C C . VAL A 1 118 ? -0.180 1.664 12.091 1.00 97.94 118 VAL A C 1
ATOM 900 O O . VAL A 1 118 ? 0.363 1.864 10.998 1.00 97.94 118 VAL A O 1
ATOM 903 N N . GLY A 1 119 ? 0.502 1.745 13.231 1.00 96.44 119 GLY A N 1
ATOM 904 C CA . GLY A 1 119 ? 1.930 2.050 13.283 1.00 96.44 119 GLY A CA 1
ATOM 905 C C . GLY A 1 119 ? 2.542 1.858 14.667 1.00 96.44 119 GLY A C 1
ATOM 906 O O . GLY A 1 119 ? 1.852 1.586 15.639 1.00 96.44 119 GLY A O 1
ATOM 907 N N . ARG A 1 120 ? 3.865 2.008 14.764 1.00 94.75 120 ARG A N 1
ATOM 908 C CA . ARG A 1 120 ? 4.620 1.703 15.996 1.00 94.75 120 ARG A CA 1
ATOM 909 C C . ARG A 1 120 ? 4.592 2.827 17.034 1.00 94.75 120 ARG A C 1
ATOM 911 O O . ARG A 1 120 ? 4.566 2.565 18.229 1.00 94.75 120 ARG A O 1
ATOM 918 N N . ASP A 1 121 ? 4.642 4.069 16.565 1.00 95.44 121 ASP A N 1
ATOM 919 C CA . ASP A 1 121 ? 4.815 5.262 17.394 1.00 95.44 121 ASP A CA 1
ATOM 920 C C . ASP A 1 121 ? 3.449 5.850 17.775 1.00 95.44 121 ASP A C 1
ATOM 922 O O . ASP A 1 121 ? 2.728 6.363 16.913 1.00 95.44 121 ASP A O 1
ATOM 926 N N . LYS A 1 122 ? 3.112 5.752 19.067 1.00 95.38 122 LYS A N 1
ATOM 927 C CA . LYS A 1 122 ? 1.843 6.219 19.640 1.00 95.38 122 LYS A CA 1
ATOM 928 C C . LYS A 1 122 ? 1.654 7.724 19.516 1.00 95.38 122 LYS A C 1
ATOM 930 O O . LYS A 1 122 ? 0.579 8.164 19.122 1.00 95.38 122 LYS A O 1
ATOM 935 N N . GLU A 1 123 ? 2.682 8.507 19.814 1.00 96.81 123 GLU A N 1
ATOM 936 C CA . GLU A 1 123 ? 2.600 9.969 19.797 1.00 96.81 123 GLU A CA 1
ATOM 937 C C . GLU A 1 123 ? 2.475 10.491 18.368 1.00 96.81 123 GLU A C 1
ATOM 939 O O . GLU A 1 123 ? 1.679 11.384 18.074 1.00 96.81 123 GLU A O 1
ATOM 944 N N . LYS A 1 124 ? 3.237 9.909 17.438 1.00 96.56 124 LYS A N 1
ATOM 945 C CA . LYS A 1 124 ? 3.101 10.210 16.011 1.00 96.56 124 LYS A CA 1
ATOM 946 C C . LYS A 1 124 ? 1.727 9.803 15.479 1.00 96.56 124 LYS A C 1
ATOM 948 O O . LYS A 1 124 ? 1.155 10.535 14.674 1.00 96.56 124 LYS A O 1
ATOM 953 N N . GLY A 1 125 ? 1.207 8.660 15.925 1.00 97.06 125 GLY A N 1
ATOM 954 C CA . GLY A 1 125 ? -0.144 8.197 15.621 1.00 97.06 125 GLY A CA 1
ATOM 955 C C . GLY A 1 125 ? -1.217 9.181 16.069 1.00 97.06 125 GLY A C 1
ATOM 956 O O . GLY A 1 125 ? -1.986 9.660 15.239 1.00 97.06 125 GLY A O 1
ATOM 957 N N . ALA A 1 126 ? -1.208 9.546 17.352 1.00 96.88 126 ALA A N 1
ATOM 958 C CA . ALA A 1 126 ? -2.156 10.488 17.939 1.00 96.88 126 ALA A CA 1
ATOM 959 C C . ALA A 1 126 ? -2.123 11.858 17.244 1.00 96.88 126 ALA A C 1
ATOM 961 O O . ALA A 1 126 ? -3.173 12.393 16.891 1.00 96.88 126 ALA A O 1
ATOM 962 N N . ARG A 1 127 ? -0.924 12.392 16.962 1.00 97.25 127 ARG A N 1
ATOM 963 C CA . ARG A 1 127 ? -0.778 13.641 16.196 1.00 97.25 127 ARG A CA 1
ATOM 964 C C . ARG A 1 127 ? -1.403 13.540 14.810 1.00 97.25 127 ARG A C 1
ATOM 966 O O . ARG A 1 127 ? -2.135 14.438 14.413 1.00 97.25 127 ARG A O 1
ATOM 973 N N . ARG A 1 128 ? -1.163 12.440 14.088 1.00 97.06 128 ARG A N 1
ATOM 974 C CA . ARG A 1 128 ? -1.709 12.271 12.737 1.00 97.06 128 ARG A CA 1
ATOM 975 C C . ARG A 1 128 ? -3.232 12.147 12.735 1.00 97.06 128 ARG A C 1
ATOM 977 O O . ARG A 1 128 ? -3.871 12.703 11.850 1.00 97.06 128 ARG A O 1
ATOM 984 N N . VAL A 1 129 ? -3.802 11.456 13.722 1.00 97.38 129 VAL A N 1
ATOM 985 C CA . VAL A 1 129 ? -5.258 11.406 13.915 1.00 97.38 129 VAL A CA 1
ATOM 986 C C . VAL A 1 129 ? -5.798 12.809 14.161 1.00 97.38 129 VAL A C 1
ATOM 988 O O . VAL A 1 129 ? -6.696 13.221 13.444 1.00 97.38 129 VAL A O 1
ATOM 991 N N . ALA A 1 130 ? -5.217 13.577 15.087 1.00 96.31 130 ALA A N 1
ATOM 992 C CA . ALA A 1 130 ? -5.662 14.945 15.362 1.00 96.31 130 ALA A CA 1
ATOM 993 C C . ALA A 1 130 ? -5.596 15.851 14.115 1.00 96.31 130 ALA A C 1
ATOM 995 O O . ALA A 1 130 ? -6.556 16.560 13.818 1.00 96.31 130 ALA A O 1
ATOM 996 N N . GLU A 1 131 ? -4.498 15.787 13.353 1.00 95.12 131 GLU A N 1
ATOM 997 C CA . GLU A 1 131 ? -4.318 16.538 12.101 1.00 95.12 131 GLU A CA 1
ATOM 998 C C . GLU A 1 131 ? -5.389 16.215 11.050 1.00 95.12 131 GLU A C 1
ATOM 1000 O O . GLU A 1 131 ? -5.878 17.121 10.373 1.00 95.12 131 GLU A O 1
ATOM 1005 N N . LEU A 1 132 ? -5.725 14.933 10.881 1.00 94.56 132 LEU A N 1
ATOM 1006 C CA . LEU A 1 132 ? -6.697 14.483 9.885 1.00 94.56 132 LEU A CA 1
ATOM 1007 C C . LEU A 1 132 ? -8.135 14.715 10.357 1.00 94.56 132 LEU A C 1
ATOM 1009 O O . LEU A 1 132 ? -8.940 15.216 9.578 1.00 94.56 132 LEU A O 1
ATOM 1013 N N . SER A 1 133 ? -8.437 14.447 11.631 1.00 93.75 133 SER A N 1
ATOM 1014 C CA . SER A 1 133 ? -9.745 14.708 12.242 1.00 93.75 133 SER A CA 1
ATOM 1015 C C . SER A 1 133 ? -10.140 16.178 12.156 1.00 93.75 133 SER A C 1
ATOM 1017 O O . SER A 1 133 ? -11.288 16.480 11.855 1.00 93.75 133 SER A O 1
ATOM 1019 N N . ALA A 1 134 ? -9.193 17.101 12.351 1.00 91.38 134 ALA A N 1
ATOM 1020 C CA . ALA A 1 134 ? -9.451 18.539 12.249 1.00 91.38 134 ALA A CA 1
ATOM 1021 C C . ALA A 1 134 ? -9.874 18.995 10.839 1.00 91.38 134 ALA A C 1
ATOM 1023 O O . ALA A 1 134 ? -10.397 20.095 10.678 1.00 91.38 134 ALA A O 1
ATOM 1024 N N . ARG A 1 135 ? -9.627 18.173 9.812 1.00 85.31 135 ARG A N 1
ATOM 1025 C CA . ARG A 1 135 ? -9.990 18.448 8.414 1.00 85.31 135 ARG A CA 1
ATOM 1026 C C . ARG A 1 135 ? -11.268 17.730 7.984 1.00 85.31 135 ARG A C 1
ATOM 1028 O O . ARG A 1 135 ? -11.713 17.942 6.859 1.00 85.31 135 ARG A O 1
ATOM 1035 N N . LEU A 1 136 ? -11.842 16.883 8.841 1.00 84.75 136 LEU A N 1
ATOM 1036 C CA . LEU A 1 136 ? -13.070 16.163 8.532 1.00 84.75 136 LEU A CA 1
ATOM 1037 C C . LEU A 1 136 ? -14.253 17.123 8.514 1.00 84.75 136 LEU A C 1
ATOM 1039 O O . LEU A 1 136 ? -14.525 17.821 9.485 1.00 84.75 136 LEU A O 1
ATOM 1043 N N . GLN A 1 137 ? -14.978 17.113 7.402 1.00 72.25 137 GLN A N 1
ATOM 1044 C CA . GLN A 1 137 ? -16.266 17.795 7.253 1.00 72.25 137 GLN A CA 1
ATOM 1045 C C . GLN A 1 137 ? -17.431 16.792 7.216 1.00 72.25 137 GLN A C 1
ATOM 1047 O O . GLN A 1 137 ? -18.570 17.160 6.946 1.00 72.25 137 GLN A O 1
ATOM 1052 N N . THR A 1 138 ? -17.142 15.511 7.452 1.00 75.94 138 THR A N 1
ATOM 1053 C CA . THR A 1 138 ? -18.028 14.371 7.202 1.00 75.94 138 THR A CA 1
ATOM 1054 C C . THR A 1 138 ? -18.166 13.488 8.446 1.00 75.94 138 THR A C 1
ATOM 1056 O O . THR A 1 138 ? -17.372 13.572 9.380 1.00 75.94 138 THR A O 1
ATOM 1059 N N . ASN A 1 139 ? -19.144 12.574 8.440 1.00 85.94 139 ASN A N 1
ATOM 1060 C CA . ASN A 1 139 ? -19.383 11.593 9.515 1.00 85.94 139 ASN A CA 1
ATOM 1061 C C . ASN A 1 139 ? -18.383 10.414 9.524 1.00 85.94 139 ASN A C 1
ATOM 1063 O O . ASN A 1 139 ? -18.687 9.334 10.049 1.00 85.94 139 ASN A O 1
ATOM 1067 N N . HIS A 1 140 ? -17.220 10.576 8.891 1.00 93.75 140 HIS A N 1
ATOM 1068 C CA . HIS A 1 140 ? -16.166 9.570 8.911 1.00 93.75 140 HIS A CA 1
ATOM 1069 C C . HIS A 1 140 ? -15.497 9.505 10.280 1.00 93.75 140 HIS A C 1
ATOM 1071 O O . HIS A 1 140 ? -15.507 10.459 11.057 1.00 93.75 140 HIS A O 1
ATOM 1077 N N . GLN A 1 141 ? -14.894 8.360 10.567 1.00 95.44 141 GLN A N 1
ATOM 1078 C CA . GLN A 1 141 ? -14.114 8.156 11.777 1.00 95.44 141 GLN A CA 1
ATOM 1079 C C . GLN A 1 141 ? -12.661 7.903 11.414 1.00 95.44 141 GLN A C 1
ATOM 1081 O O . GLN A 1 141 ? -12.354 7.291 10.391 1.00 95.44 141 GLN A O 1
ATOM 1086 N N . ILE A 1 142 ? -11.763 8.359 12.277 1.00 97.25 142 ILE A N 1
ATOM 1087 C CA . ILE A 1 142 ? -10.352 8.023 12.193 1.00 97.25 142 ILE A CA 1
ATOM 1088 C C . ILE A 1 142 ? -9.798 7.775 13.588 1.00 97.25 142 ILE A C 1
ATOM 1090 O O . ILE A 1 142 ? -10.045 8.538 14.522 1.00 97.25 142 ILE A O 1
ATOM 1094 N N . CYS A 1 143 ? -9.037 6.699 13.727 1.00 97.25 143 CYS A N 1
ATOM 1095 C CA . CYS A 1 143 ? -8.361 6.348 14.964 1.00 97.25 143 CYS A CA 1
ATOM 1096 C C . CYS A 1 143 ? -6.961 5.796 14.675 1.00 97.25 143 CYS A C 1
ATOM 1098 O O . CYS A 1 143 ? -6.540 5.652 13.522 1.00 97.25 143 CYS A O 1
ATOM 1100 N N . PHE A 1 144 ? -6.207 5.533 15.739 1.00 98.25 144 PHE A N 1
ATOM 1101 C CA . PHE A 1 144 ? -4.860 4.991 15.645 1.00 98.25 144 PHE A CA 1
ATOM 1102 C C . PHE A 1 144 ? -4.708 3.765 16.534 1.00 98.25 144 PHE A C 1
ATOM 1104 O O . PHE A 1 144 ? -5.067 3.806 17.709 1.00 98.25 144 PHE A O 1
ATOM 1111 N N . GLU A 1 145 ? -4.100 2.719 15.980 1.00 97.19 145 GLU A N 1
ATOM 1112 C CA . GLU A 1 145 ? -3.816 1.471 16.676 1.00 97.19 145 GLU A CA 1
ATOM 1113 C C . GLU A 1 145 ? -2.295 1.215 16.731 1.00 97.19 145 GLU A C 1
ATOM 1115 O O . GLU A 1 145 ? -1.644 1.031 15.689 1.00 97.19 145 GLU A O 1
ATOM 1120 N N . PRO A 1 146 ? -1.691 1.200 17.937 1.00 95.69 146 PRO A N 1
ATOM 1121 C CA . PRO A 1 146 ? -0.264 0.974 18.103 1.00 95.69 146 PRO A CA 1
ATOM 1122 C C . PRO A 1 146 ? 0.112 -0.498 17.929 1.00 95.69 146 PRO A C 1
ATOM 1124 O O . PRO A 1 146 ? -0.094 -1.342 18.8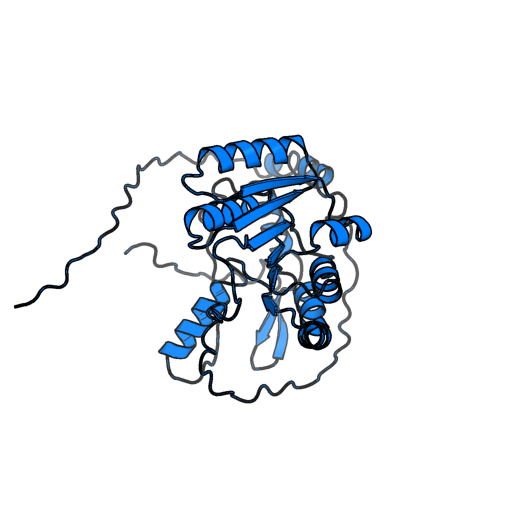15 1.00 95.69 146 PRO A O 1
ATOM 1127 N N . LEU A 1 147 ? 0.768 -0.787 16.810 1.00 93.50 147 LEU A N 1
ATOM 1128 C CA . LEU A 1 147 ? 1.209 -2.121 16.443 1.00 93.50 147 LEU A CA 1
ATOM 1129 C C . LEU A 1 147 ? 2.499 -2.078 15.611 1.00 93.50 147 LEU A C 1
ATOM 1131 O O . LEU A 1 147 ? 2.628 -1.335 14.636 1.00 93.50 147 LEU A O 1
ATOM 1135 N N . ASP A 1 148 ? 3.445 -2.947 15.967 1.00 91.69 148 ASP A N 1
ATOM 1136 C CA . ASP A 1 148 ? 4.440 -3.429 15.011 1.00 91.69 148 ASP A CA 1
ATOM 1137 C C . ASP A 1 148 ? 3.832 -4.613 14.264 1.00 91.69 148 ASP A C 1
ATOM 1139 O O . ASP A 1 148 ? 3.613 -5.669 14.857 1.00 91.69 148 ASP A O 1
ATOM 1143 N N . TRP A 1 149 ? 3.534 -4.427 12.979 1.00 87.81 149 TRP A N 1
ATOM 1144 C CA . TRP A 1 149 ? 2.841 -5.420 12.154 1.00 87.81 149 TRP A CA 1
ATOM 1145 C C . TRP A 1 149 ? 3.601 -6.751 12.052 1.00 87.81 149 TRP A C 1
ATOM 1147 O O . TRP A 1 149 ? 3.000 -7.777 11.754 1.00 87.81 149 TRP A O 1
ATOM 1157 N N . ARG A 1 150 ? 4.904 -6.761 12.373 1.00 86.38 150 ARG A N 1
ATOM 1158 C CA . ARG A 1 150 ? 5.724 -7.980 12.461 1.00 86.38 150 ARG A CA 1
ATOM 1159 C C . ARG A 1 150 ? 5.283 -8.923 13.588 1.00 86.38 150 ARG A C 1
ATOM 1161 O O . ARG A 1 150 ? 5.660 -10.091 13.593 1.00 86.38 150 ARG A O 1
ATOM 1168 N N . LYS A 1 151 ? 4.477 -8.446 14.543 1.00 84.62 151 LYS A N 1
ATOM 1169 C CA . LYS A 1 151 ? 3.867 -9.258 15.608 1.00 84.62 151 LYS A CA 1
ATOM 1170 C C . LYS A 1 151 ? 2.534 -9.840 15.118 1.00 84.62 151 LYS A C 1
ATOM 1172 O O . LYS A 1 151 ? 1.481 -9.236 15.324 1.00 84.62 151 LYS A O 1
ATOM 1177 N N . LYS A 1 152 ? 2.597 -11.009 14.468 1.00 75.00 152 LYS A N 1
ATOM 1178 C CA . LYS A 1 152 ? 1.483 -11.626 13.716 1.00 75.00 152 LYS A CA 1
ATOM 1179 C C . LYS A 1 152 ? 0.188 -11.800 14.516 1.00 75.00 152 LYS A C 1
ATOM 1181 O O . LYS A 1 152 ? -0.875 -11.485 13.991 1.00 75.00 152 LYS A O 1
ATOM 1186 N N . ASP A 1 153 ? 0.262 -12.222 15.778 1.00 77.69 153 ASP A N 1
ATOM 1187 C CA . ASP A 1 153 ? -0.949 -12.470 16.577 1.00 77.69 153 ASP A CA 1
ATOM 1188 C C . ASP A 1 153 ? -1.771 -11.196 16.781 1.00 77.69 153 ASP A C 1
ATOM 1190 O O . ASP A 1 153 ? -2.974 -11.180 16.538 1.00 77.69 153 ASP A O 1
ATOM 1194 N N . ARG A 1 154 ? -1.104 -10.080 17.093 1.00 86.19 154 ARG A N 1
ATOM 1195 C CA . ARG A 1 154 ? -1.782 -8.787 17.227 1.00 86.19 154 ARG A CA 1
ATOM 1196 C C . ARG A 1 154 ? -2.262 -8.232 15.887 1.00 86.19 154 ARG A C 1
ATOM 1198 O O . ARG A 1 154 ? -3.262 -7.527 15.858 1.00 86.19 154 ARG A O 1
ATOM 1205 N N . LEU A 1 155 ? -1.579 -8.535 14.780 1.00 89.75 155 LEU A N 1
ATOM 1206 C CA . LEU A 1 155 ? -2.031 -8.112 13.453 1.00 89.75 155 LEU A CA 1
ATOM 1207 C C . LEU A 1 155 ? -3.398 -8.712 13.110 1.00 89.75 155 LEU A C 1
ATOM 1209 O O . LEU A 1 155 ? -4.253 -7.983 12.613 1.00 89.75 155 LEU A O 1
ATOM 1213 N N . ARG A 1 156 ? -3.626 -9.995 13.424 1.00 90.75 156 ARG A N 1
ATOM 1214 C CA . ARG A 1 156 ? -4.917 -10.665 13.187 1.00 90.75 156 ARG A CA 1
ATOM 1215 C C . ARG A 1 156 ? -6.071 -9.988 13.912 1.00 90.75 156 ARG A C 1
ATOM 1217 O O . ARG A 1 156 ? -7.137 -9.827 13.329 1.00 90.75 156 ARG A O 1
ATOM 1224 N N . ASP A 1 157 ? -5.861 -9.594 15.164 1.00 92.19 157 ASP A N 1
ATOM 1225 C CA . ASP A 1 157 ? -6.895 -8.916 15.946 1.00 92.19 157 ASP A CA 1
ATOM 1226 C C . ASP A 1 157 ? -7.224 -7.536 15.367 1.00 92.19 157 ASP A C 1
ATOM 1228 O O . ASP A 1 157 ? -8.393 -7.179 15.258 1.00 92.19 157 ASP A O 1
ATOM 1232 N N . VAL A 1 158 ? -6.206 -6.788 14.928 1.00 93.88 158 VAL A N 1
ATOM 1233 C CA . VAL A 1 158 ? -6.383 -5.435 14.379 1.00 93.88 158 VAL A CA 1
ATOM 1234 C C . VAL A 1 158 ? -7.111 -5.433 13.034 1.00 93.88 158 VAL A C 1
ATOM 1236 O O . VAL A 1 158 ? -7.929 -4.546 12.789 1.00 93.88 158 VAL A O 1
ATOM 1239 N N . ILE A 1 159 ? -6.834 -6.408 12.161 1.00 95.81 159 ILE A N 1
ATOM 1240 C CA . ILE A 1 159 ? -7.476 -6.488 10.837 1.00 95.81 159 ILE A CA 1
ATOM 1241 C C . ILE A 1 159 ? -8.849 -7.169 10.868 1.00 95.81 159 ILE A C 1
ATOM 1243 O O . ILE A 1 159 ? -9.549 -7.160 9.857 1.00 95.81 159 ILE A O 1
ATOM 1247 N N . ARG A 1 160 ? -9.254 -7.766 11.997 1.00 94.19 160 ARG A N 1
ATOM 1248 C CA . ARG A 1 160 ? -10.544 -8.457 12.114 1.00 94.19 160 ARG A CA 1
ATOM 1249 C C . ARG A 1 160 ? -11.695 -7.498 11.795 1.00 94.19 160 ARG A C 1
ATOM 1251 O O . ARG A 1 160 ? -11.771 -6.401 12.339 1.00 94.19 160 ARG A O 1
ATOM 1258 N N . GLY A 1 161 ? -12.600 -7.933 10.918 1.00 92.94 161 GLY A N 1
ATOM 1259 C CA . GLY A 1 161 ? -13.759 -7.138 10.499 1.00 92.94 161 GLY A CA 1
ATOM 1260 C C . GLY A 1 161 ? -13.430 -5.974 9.557 1.00 92.94 161 GLY A C 1
ATOM 1261 O O . GLY A 1 161 ? -14.319 -5.188 9.243 1.00 92.94 161 GLY A O 1
ATOM 1262 N N . ALA A 1 162 ? -12.182 -5.843 9.096 1.00 97.69 162 ALA A N 1
ATOM 1263 C CA . ALA A 1 162 ? -11.838 -4.871 8.069 1.00 97.69 162 ALA A CA 1
ATOM 1264 C C . ALA A 1 162 ? -12.489 -5.238 6.730 1.00 97.69 162 ALA A C 1
ATOM 1266 O O . ALA A 1 162 ? -12.493 -6.397 6.317 1.00 97.69 162 ALA A O 1
ATOM 1267 N N . SER A 1 163 ? -12.978 -4.229 6.016 1.00 98.12 163 SER A N 1
ATOM 1268 C CA . SER A 1 163 ? -13.396 -4.370 4.620 1.00 98.12 163 SER A CA 1
ATOM 1269 C C . SER A 1 163 ? -12.196 -4.271 3.678 1.00 98.12 163 SER A C 1
ATOM 1271 O O . SER A 1 163 ? -12.152 -4.943 2.648 1.00 98.12 163 SER A O 1
ATOM 1273 N N . VAL A 1 164 ? -11.215 -3.435 4.039 1.00 98.31 164 VAL A N 1
ATOM 1274 C CA . VAL A 1 164 ? -10.002 -3.193 3.252 1.00 98.31 164 VAL A CA 1
ATOM 1275 C C . VAL A 1 164 ? -8.789 -3.082 4.173 1.00 98.31 164 VAL A C 1
ATOM 1277 O O . VAL A 1 164 ? -8.832 -2.372 5.179 1.00 98.31 164 VAL A O 1
ATOM 1280 N N . VAL A 1 165 ? -7.685 -3.730 3.801 1.00 98.75 165 VAL A N 1
ATOM 1281 C CA . VAL A 1 165 ? -6.362 -3.521 4.408 1.00 98.75 165 VAL A CA 1
ATOM 1282 C C . VAL A 1 165 ? -5.414 -2.946 3.358 1.00 98.75 165 VAL A C 1
ATOM 1284 O O . VAL A 1 165 ? -5.167 -3.566 2.328 1.00 98.75 165 VAL A O 1
ATOM 1287 N N . ILE A 1 166 ? -4.856 -1.768 3.632 1.00 98.69 166 ILE A N 1
ATOM 1288 C CA . ILE A 1 166 ? -3.890 -1.081 2.772 1.00 98.69 166 ILE A CA 1
ATOM 1289 C C . ILE A 1 166 ? -2.519 -1.128 3.447 1.00 98.69 166 ILE A C 1
ATOM 1291 O O . ILE A 1 166 ? -2.285 -0.507 4.486 1.00 98.69 166 ILE A O 1
ATOM 1295 N N . HIS A 1 167 ? -1.591 -1.868 2.857 1.00 98.12 167 HIS A N 1
ATOM 1296 C CA . HIS A 1 167 ? -0.214 -1.962 3.302 1.00 98.12 167 HIS A CA 1
ATOM 1297 C C . HIS A 1 167 ? 0.612 -0.835 2.675 1.00 98.12 167 HIS A C 1
ATOM 1299 O O . HIS A 1 167 ? 0.913 -0.837 1.486 1.00 98.12 167 HIS A O 1
ATOM 1305 N N . THR A 1 168 ? 1.059 0.110 3.500 1.00 97.19 168 THR A N 1
ATOM 1306 C CA . THR A 1 168 ? 1.995 1.181 3.114 1.00 97.19 168 THR A CA 1
ATOM 1307 C C . THR A 1 168 ? 3.291 1.153 3.935 1.00 97.19 168 THR A C 1
ATOM 1309 O O . THR A 1 168 ? 4.093 2.084 3.870 1.00 97.19 168 THR A O 1
ATOM 1312 N N . ALA A 1 169 ? 3.507 0.115 4.749 1.00 93.12 169 ALA A N 1
ATOM 1313 C CA . ALA A 1 169 ? 4.637 -0.009 5.669 1.00 93.12 169 ALA A CA 1
ATOM 1314 C C . ALA A 1 169 ? 5.915 -0.569 5.013 1.00 93.12 169 ALA A C 1
ATOM 1316 O O . ALA A 1 169 ? 6.405 -1.626 5.407 1.00 93.12 169 ALA A O 1
ATOM 1317 N N . GLY A 1 170 ? 6.470 0.151 4.036 1.00 85.19 170 GLY A N 1
ATOM 1318 C CA . GLY A 1 170 ? 7.771 -0.182 3.443 1.00 85.19 170 GLY A CA 1
ATOM 1319 C C . GLY A 1 170 ? 8.973 0.072 4.379 1.00 85.19 170 GLY A C 1
ATOM 1320 O O . GLY A 1 170 ? 8.804 0.589 5.492 1.00 85.19 170 GLY A O 1
ATOM 1321 N N . PRO A 1 171 ? 10.204 -0.246 3.933 1.00 88.38 171 PRO A N 1
ATOM 1322 C CA . PRO A 1 171 ? 10.545 -0.872 2.646 1.00 88.38 171 PRO A CA 1
ATOM 1323 C C . PRO A 1 171 ? 10.175 -2.364 2.608 1.00 88.38 171 PRO A C 1
ATOM 1325 O O . PRO A 1 171 ? 10.248 -3.026 3.637 1.00 88.38 171 PRO A O 1
ATOM 1328 N N . TYR A 1 172 ? 9.815 -2.896 1.436 1.00 91.06 172 TYR A N 1
ATOM 1329 C CA . TYR A 1 172 ? 9.395 -4.299 1.255 1.00 91.06 172 TYR A CA 1
ATOM 1330 C C . TYR A 1 172 ? 10.563 -5.268 1.014 1.00 91.06 172 TYR A C 1
ATOM 1332 O O . TYR A 1 172 ? 10.385 -6.484 1.047 1.00 91.06 172 TYR A O 1
ATOM 1340 N N . LEU A 1 173 ? 11.768 -4.746 0.762 1.00 87.56 173 LEU A N 1
ATOM 1341 C CA . LEU A 1 173 ? 12.946 -5.554 0.455 1.00 87.56 173 LEU A CA 1
ATOM 1342 C C . LEU A 1 173 ? 13.254 -6.549 1.585 1.00 87.56 173 LEU A C 1
ATOM 1344 O O . LEU A 1 173 ? 13.345 -6.174 2.755 1.00 87.56 173 LEU A O 1
ATOM 1348 N N . GLY A 1 174 ? 13.425 -7.822 1.220 1.00 88.12 174 GLY A N 1
ATOM 1349 C CA . GLY A 1 174 ? 13.696 -8.910 2.164 1.00 88.12 174 GLY A CA 1
ATOM 1350 C C . GLY A 1 174 ? 12.500 -9.321 3.030 1.00 88.12 174 GLY A C 1
ATOM 1351 O O . GLY A 1 174 ? 12.685 -10.091 3.972 1.00 88.12 174 GLY A O 1
ATOM 1352 N N . GLN A 1 175 ? 11.295 -8.819 2.745 1.00 90.94 175 GLN A N 1
ATOM 1353 C CA . GLN A 1 175 ? 10.073 -9.190 3.456 1.00 90.94 175 GLN A CA 1
ATOM 1354 C C . GLN A 1 175 ? 9.284 -10.267 2.708 1.00 90.94 175 GLN A C 1
ATOM 1356 O O . GLN A 1 175 ? 9.418 -10.444 1.500 1.00 90.94 175 GLN A O 1
ATOM 1361 N N . GLN A 1 176 ? 8.437 -10.973 3.454 1.00 94.81 176 GLN A N 1
ATOM 1362 C CA . GLN A 1 176 ? 7.420 -11.879 2.926 1.00 94.81 176 GLN A CA 1
ATOM 1363 C C . GLN A 1 176 ? 6.052 -11.178 2.947 1.00 94.81 176 GLN A C 1
ATOM 1365 O O . GLN A 1 176 ? 5.865 -10.264 3.757 1.00 94.81 176 GLN A O 1
ATOM 1370 N N . PRO A 1 177 ? 5.078 -11.603 2.121 1.00 96.50 177 PRO A N 1
ATOM 1371 C CA . PRO A 1 177 ? 3.730 -11.027 2.075 1.00 96.50 177 PRO A CA 1
ATOM 1372 C C . PRO A 1 177 ? 2.869 -11.448 3.282 1.00 96.50 177 PRO A C 1
ATOM 1374 O O . PRO A 1 177 ? 1.740 -11.914 3.141 1.00 96.50 177 PRO A O 1
ATOM 1377 N N . ASP A 1 178 ? 3.401 -11.298 4.495 1.00 95.12 178 ASP A N 1
ATOM 1378 C CA . ASP A 1 178 ? 2.788 -11.756 5.744 1.00 95.12 178 ASP A CA 1
ATOM 1379 C C . ASP A 1 178 ? 1.423 -11.101 5.991 1.00 95.12 178 ASP A C 1
ATOM 1381 O O . ASP A 1 178 ? 0.487 -11.772 6.417 1.00 95.12 178 ASP A O 1
ATOM 1385 N N . ILE A 1 179 ? 1.275 -9.807 5.688 1.00 97.06 179 ILE A N 1
ATOM 1386 C CA . ILE A 1 179 ? -0.006 -9.110 5.882 1.00 97.06 179 ILE A CA 1
ATOM 1387 C C . ILE A 1 179 ? -1.066 -9.648 4.920 1.00 97.06 179 ILE A C 1
ATOM 1389 O O . ILE A 1 179 ? -2.195 -9.877 5.346 1.00 97.06 179 ILE A O 1
ATOM 1393 N N . LEU A 1 180 ? -0.708 -9.914 3.659 1.00 98.12 180 LEU A N 1
ATOM 1394 C CA . LEU A 1 180 ? -1.610 -10.565 2.708 1.00 98.12 180 LEU A CA 1
ATOM 1395 C C . LEU A 1 180 ? -2.006 -11.963 3.205 1.00 98.12 180 LEU A C 1
ATOM 1397 O O . LEU A 1 180 ? -3.183 -12.305 3.169 1.00 98.12 180 LEU A O 1
ATOM 1401 N N . GLN A 1 181 ? -1.063 -12.750 3.733 1.00 97.56 181 GLN A N 1
ATOM 1402 C CA . GLN A 1 181 ? -1.380 -14.060 4.316 1.00 97.56 181 GLN A CA 1
ATOM 1403 C C . GLN A 1 181 ? -2.384 -13.951 5.470 1.00 97.56 181 GLN A C 1
ATOM 1405 O O . GLN A 1 181 ? -3.321 -14.745 5.530 1.00 97.56 181 GLN A O 1
ATOM 1410 N N . GLU A 1 182 ? -2.217 -12.983 6.376 1.00 97.38 182 GLU A N 1
ATOM 1411 C CA . GLU A 1 182 ? -3.182 -12.774 7.462 1.00 97.38 182 GLU A CA 1
ATOM 1412 C C . GLU A 1 182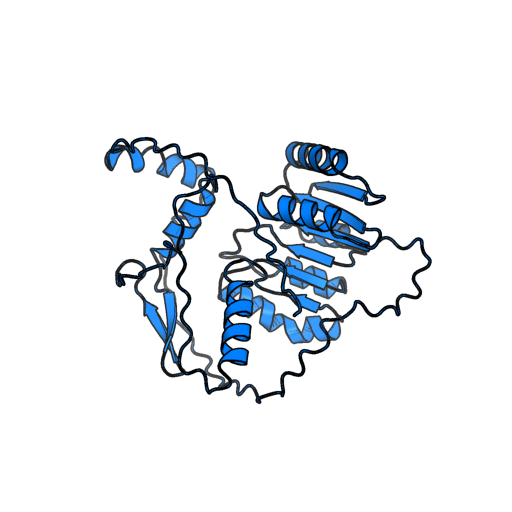 ? -4.532 -12.255 6.943 1.00 97.38 182 GLU A C 1
ATOM 1414 O O . GLU A 1 182 ? -5.569 -12.668 7.455 1.00 97.38 182 GLU A O 1
ATOM 1419 N N . CYS A 1 183 ? -4.548 -11.437 5.884 1.00 98.31 183 CYS A N 1
ATOM 1420 C CA . CYS A 1 183 ? -5.787 -11.011 5.227 1.00 98.31 183 CYS A CA 1
ATOM 1421 C C . CYS A 1 183 ? -6.545 -12.198 4.619 1.00 98.31 183 CYS A C 1
ATOM 1423 O O . CYS A 1 183 ? -7.747 -12.318 4.826 1.00 98.31 183 CYS A O 1
ATOM 1425 N N . ILE A 1 184 ? -5.843 -13.108 3.938 1.00 98.38 184 ILE A N 1
ATOM 1426 C CA . ILE A 1 184 ? -6.423 -14.337 3.375 1.00 98.38 184 ILE A CA 1
ATOM 1427 C C . ILE A 1 184 ? -6.976 -15.229 4.493 1.00 98.38 184 ILE A C 1
ATOM 1429 O O . ILE A 1 184 ? -8.102 -15.713 4.400 1.00 98.38 184 ILE A O 1
ATOM 1433 N N . ARG A 1 185 ? -6.218 -15.433 5.581 1.00 97.00 185 ARG A N 1
ATOM 1434 C CA . ARG A 1 185 ? -6.686 -16.226 6.736 1.00 97.00 185 ARG A CA 1
ATOM 1435 C C . ARG A 1 185 ? -7.907 -15.607 7.409 1.00 97.00 185 ARG A C 1
ATOM 1437 O O . ARG A 1 185 ? -8.790 -16.338 7.841 1.00 97.00 185 ARG A O 1
ATOM 1444 N N . GLY A 1 186 ? -7.940 -14.281 7.503 1.00 96.31 186 GLY A N 1
ATOM 1445 C CA . GLY A 1 186 ? -9.059 -13.520 8.049 1.00 96.31 186 GLY A CA 1
ATOM 1446 C C . GLY A 1 186 ? -10.217 -13.311 7.073 1.00 96.31 186 GLY A C 1
ATOM 1447 O O . GLY A 1 186 ? -11.172 -12.643 7.454 1.00 96.31 186 GLY A O 1
ATOM 1448 N N . GLN A 1 187 ? -10.128 -13.837 5.841 1.00 97.81 187 GLN A N 1
ATOM 1449 C CA . GLN A 1 187 ? -11.105 -13.632 4.763 1.00 97.81 187 GLN A CA 1
ATOM 1450 C C . GLN A 1 187 ? -11.450 -12.149 4.550 1.00 97.81 187 GLN A C 1
ATOM 1452 O O . GLN A 1 187 ? -12.604 -11.772 4.344 1.00 97.81 187 GLN A O 1
ATOM 1457 N N . ILE A 1 188 ? -10.434 -11.287 4.629 1.00 98.12 188 ILE A N 1
ATOM 1458 C CA . ILE A 1 188 ? -10.592 -9.852 4.404 1.00 98.12 188 ILE A CA 1
ATOM 1459 C C . ILE A 1 188 ? -10.951 -9.635 2.928 1.00 98.12 188 ILE A C 1
ATOM 1461 O O . ILE A 1 188 ? -10.235 -10.154 2.068 1.00 98.12 188 ILE A O 1
ATOM 1465 N N . PRO A 1 189 ? -12.011 -8.873 2.597 1.00 98.19 189 PRO A N 1
ATOM 1466 C CA . PRO A 1 189 ? -12.478 -8.753 1.215 1.00 98.19 189 PRO A CA 1
ATOM 1467 C C . PRO A 1 189 ? -11.449 -8.148 0.256 1.00 98.19 189 PRO A C 1
ATOM 1469 O O . PRO A 1 189 ? -11.375 -8.555 -0.902 1.00 98.19 189 PRO A O 1
ATOM 1472 N N . CYS A 1 190 ? -10.660 -7.173 0.717 1.00 98.50 190 CYS A N 1
ATOM 1473 C CA . CYS A 1 190 ? -9.709 -6.457 -0.125 1.00 98.50 190 CYS A CA 1
ATOM 1474 C C . CYS A 1 190 ? -8.387 -6.174 0.598 1.00 98.50 190 CYS A C 1
ATOM 1476 O O . CYS A 1 190 ? -8.360 -5.647 1.712 1.00 98.50 190 CYS A O 1
ATOM 1478 N N . TYR A 1 191 ? -7.285 -6.477 -0.078 1.00 98.69 191 TYR A N 1
ATOM 1479 C CA . TYR A 1 191 ? -5.926 -6.132 0.305 1.00 98.69 191 TYR A CA 1
ATOM 1480 C C . TYR A 1 191 ? -5.273 -5.306 -0.802 1.00 98.69 191 TYR A C 1
ATOM 1482 O O . TYR A 1 191 ? -5.387 -5.647 -1.979 1.00 98.69 191 TYR A O 1
ATOM 1490 N N . VAL A 1 192 ? -4.555 -4.251 -0.425 1.00 98.56 192 VAL A N 1
ATOM 1491 C CA . VAL A 1 192 ? -3.766 -3.428 -1.347 1.00 98.56 192 VAL A CA 1
ATOM 1492 C C . VAL A 1 192 ? -2.366 -3.235 -0.783 1.00 98.56 192 VAL A C 1
ATOM 1494 O O . VAL A 1 192 ? -2.233 -2.925 0.399 1.00 98.56 192 VAL A O 1
ATOM 1497 N N . ASP A 1 193 ? -1.324 -3.352 -1.603 1.00 98.00 193 ASP A N 1
ATOM 1498 C CA . ASP A 1 193 ? 0.038 -2.968 -1.217 1.00 98.00 193 ASP A CA 1
ATOM 1499 C C . ASP A 1 193 ? 0.723 -2.064 -2.238 1.00 98.00 193 ASP A C 1
ATOM 1501 O O . ASP A 1 193 ? 0.206 -1.792 -3.320 1.00 98.00 193 ASP A O 1
ATOM 1505 N N . LEU A 1 194 ? 1.900 -1.576 -1.853 1.00 96.56 194 LEU A N 1
ATOM 1506 C CA . LEU A 1 194 ? 2.759 -0.723 -2.671 1.00 96.56 194 LEU A CA 1
ATOM 1507 C C . LEU A 1 194 ? 4.110 -1.401 -2.934 1.00 96.56 194 LEU A C 1
ATOM 1509 O O . LEU A 1 194 ? 5.133 -0.719 -2.991 1.00 96.56 194 LEU A O 1
ATOM 1513 N N . ALA A 1 195 ? 4.134 -2.734 -2.969 1.00 93.75 195 ALA A N 1
ATOM 1514 C CA . ALA A 1 195 ? 5.375 -3.486 -3.032 1.00 93.75 195 ALA A CA 1
ATOM 1515 C C . ALA A 1 195 ? 6.056 -3.365 -4.399 1.00 93.75 195 ALA A C 1
ATOM 1517 O O . ALA A 1 195 ? 5.412 -3.400 -5.446 1.00 93.75 195 ALA A O 1
ATOM 1518 N N . ASP A 1 196 ? 7.379 -3.259 -4.368 1.00 91.00 196 ASP A N 1
ATOM 1519 C CA . ASP A 1 196 ? 8.254 -3.145 -5.528 1.00 91.00 196 ASP A CA 1
ATOM 1520 C C . ASP A 1 196 ? 9.278 -4.288 -5.715 1.00 91.00 196 ASP A C 1
ATOM 1522 O O . ASP A 1 196 ? 9.672 -4.509 -6.864 1.00 91.00 196 ASP A O 1
ATOM 1526 N N . PRO A 1 197 ? 9.699 -5.086 -4.704 1.00 89.81 197 PRO A N 1
ATOM 1527 C CA . PRO A 1 197 ? 10.661 -6.156 -4.944 1.00 89.81 197 PRO A CA 1
ATOM 1528 C C . PRO A 1 197 ? 10.004 -7.326 -5.677 1.00 89.81 197 PRO A C 1
ATOM 1530 O O . PRO A 1 197 ? 8.959 -7.828 -5.253 1.00 89.81 197 PRO A O 1
ATOM 1533 N N . LEU A 1 198 ? 10.660 -7.821 -6.730 1.00 87.94 198 LEU A N 1
ATOM 1534 C CA . LEU A 1 198 ? 10.157 -8.947 -7.524 1.00 87.94 198 LEU A CA 1
ATOM 1535 C C . LEU A 1 198 ? 9.907 -10.195 -6.675 1.00 87.94 198 LEU A C 1
ATOM 1537 O O . LEU A 1 198 ? 8.859 -10.812 -6.830 1.00 87.94 198 LEU A O 1
ATOM 1541 N N . ASP A 1 199 ? 10.810 -10.527 -5.750 1.00 91.50 199 ASP A N 1
ATOM 1542 C CA . ASP A 1 199 ? 10.659 -11.699 -4.879 1.00 91.50 199 ASP A CA 1
ATOM 1543 C C . ASP A 1 199 ? 9.405 -11.598 -3.996 1.00 91.50 199 ASP A C 1
ATOM 1545 O O . ASP A 1 199 ? 8.674 -12.576 -3.838 1.00 91.50 199 ASP A O 1
ATOM 1549 N N . TYR A 1 200 ? 9.112 -10.403 -3.464 1.00 95.06 200 TYR A N 1
ATOM 1550 C CA . TYR A 1 200 ? 7.894 -10.163 -2.687 1.00 95.06 200 TYR A CA 1
ATOM 1551 C C . TYR A 1 200 ? 6.654 -10.326 -3.572 1.00 95.06 200 TYR A C 1
ATOM 1553 O O . TYR A 1 200 ? 5.725 -11.042 -3.201 1.00 95.06 200 TYR A O 1
ATOM 1561 N N . ILE A 1 201 ? 6.641 -9.694 -4.752 1.00 95.19 201 ILE A N 1
ATOM 1562 C CA . ILE A 1 201 ? 5.503 -9.750 -5.681 1.00 95.19 201 ILE A CA 1
ATOM 1563 C C . ILE A 1 201 ? 5.261 -11.193 -6.141 1.00 95.19 201 ILE A C 1
ATOM 1565 O O . ILE A 1 201 ? 4.121 -11.643 -6.155 1.00 95.19 201 ILE A O 1
ATOM 1569 N N . GLN A 1 202 ? 6.311 -11.948 -6.470 1.00 95.31 202 GLN A N 1
ATOM 1570 C CA . GLN A 1 202 ? 6.203 -13.357 -6.858 1.00 95.31 202 GLN A CA 1
ATOM 1571 C C . GLN A 1 202 ? 5.652 -14.220 -5.720 1.00 95.31 202 GLN A C 1
ATOM 1573 O O . GLN A 1 202 ? 4.747 -15.024 -5.949 1.00 95.31 202 GLN A O 1
ATOM 1578 N N . ALA A 1 203 ? 6.146 -14.026 -4.493 1.00 98.00 203 ALA A N 1
ATOM 1579 C CA . ALA A 1 203 ? 5.624 -14.716 -3.318 1.00 98.00 203 ALA A CA 1
ATOM 1580 C C . ALA A 1 203 ? 4.151 -14.361 -3.053 1.00 98.00 203 ALA A C 1
ATOM 1582 O O . ALA A 1 203 ? 3.367 -15.240 -2.705 1.00 98.00 203 ALA A O 1
ATOM 1583 N N . ALA A 1 204 ? 3.754 -13.101 -3.255 1.00 98.12 204 ALA A N 1
ATOM 1584 C CA . ALA A 1 204 ? 2.371 -12.654 -3.111 1.00 98.12 204 ALA A CA 1
ATOM 1585 C C . ALA A 1 204 ? 1.458 -13.235 -4.205 1.00 98.12 204 ALA A C 1
ATOM 1587 O O . ALA A 1 204 ? 0.380 -13.737 -3.899 1.00 98.12 204 ALA A O 1
ATOM 1588 N N . VAL A 1 205 ? 1.902 -13.253 -5.467 1.00 98.12 205 VAL A N 1
ATOM 1589 C CA . VAL A 1 205 ? 1.172 -13.872 -6.590 1.00 98.12 205 VAL A CA 1
ATOM 1590 C C . VAL A 1 205 ? 0.987 -15.376 -6.374 1.00 98.12 205 VAL A C 1
ATOM 1592 O O . VAL A 1 205 ? -0.075 -15.916 -6.684 1.00 98.12 205 VAL A O 1
ATOM 1595 N N . ALA A 1 206 ? 1.970 -16.060 -5.783 1.00 98.44 206 ALA A N 1
ATOM 1596 C CA . ALA A 1 206 ? 1.853 -17.477 -5.440 1.00 98.44 206 ALA A CA 1
ATOM 1597 C C . ALA A 1 206 ? 0.734 -17.773 -4.418 1.00 98.44 206 ALA A C 1
ATOM 1599 O O . ALA A 1 206 ? 0.321 -18.928 -4.301 1.00 98.44 206 ALA A O 1
ATOM 1600 N N . LEU A 1 207 ? 0.217 -16.751 -3.719 1.00 98.56 207 LEU A N 1
ATOM 1601 C CA . LEU A 1 207 ? -0.924 -16.864 -2.806 1.00 98.56 207 LEU A CA 1
ATOM 1602 C C . LEU A 1 207 ? -2.294 -16.761 -3.504 1.00 98.56 207 LEU A C 1
ATOM 1604 O O . LEU A 1 207 ? -3.327 -16.853 -2.837 1.00 98.56 207 LEU A O 1
ATOM 1608 N N . SER A 1 208 ? -2.332 -16.564 -4.828 1.00 98.38 208 SER A N 1
ATOM 1609 C CA . SER A 1 208 ? -3.580 -16.364 -5.581 1.00 98.38 208 SER A CA 1
ATOM 1610 C C . SER A 1 208 ? -4.611 -17.486 -5.378 1.00 98.38 208 SER A C 1
ATOM 1612 O O . SER A 1 208 ? -5.764 -17.158 -5.107 1.00 98.38 208 SER A O 1
ATOM 1614 N N . PRO A 1 209 ? -4.258 -18.791 -5.404 1.00 98.50 209 PRO A N 1
ATOM 1615 C CA . PRO A 1 209 ? -5.241 -19.849 -5.153 1.00 98.50 209 PRO A CA 1
ATOM 1616 C C . PRO A 1 209 ? -5.865 -19.787 -3.750 1.00 98.50 209 PRO A C 1
ATOM 1618 O O . PRO A 1 209 ? -7.050 -20.072 -3.573 1.00 98.50 209 PRO A O 1
ATOM 1621 N N . GLN A 1 210 ? -5.083 -19.416 -2.729 1.00 98.69 210 GLN A N 1
ATOM 1622 C CA . GLN A 1 210 ? -5.592 -19.265 -1.365 1.00 98.69 210 GLN A CA 1
ATOM 1623 C C . GLN A 1 210 ? -6.478 -18.021 -1.244 1.00 98.69 210 GLN A C 1
ATOM 1625 O O . GLN A 1 210 ? -7.514 -18.086 -0.586 1.00 98.69 210 GLN A O 1
ATOM 1630 N N . ALA A 1 211 ? -6.096 -16.919 -1.894 1.00 98.38 211 ALA A N 1
ATOM 1631 C CA . ALA A 1 211 ? -6.875 -15.686 -1.931 1.00 98.38 211 ALA A CA 1
ATOM 1632 C C . ALA A 1 211 ? -8.238 -15.891 -2.612 1.00 98.38 211 ALA A C 1
ATOM 1634 O O . ALA A 1 211 ? -9.261 -15.495 -2.0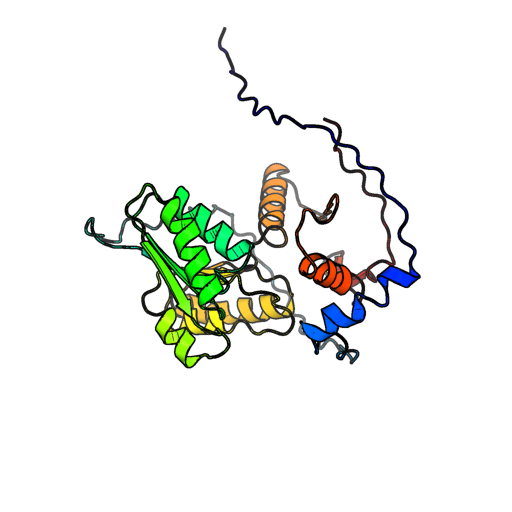58 1.00 98.38 211 ALA A O 1
ATOM 1635 N N . GLU A 1 212 ? -8.271 -16.604 -3.743 1.00 98.25 212 GLU A N 1
ATOM 1636 C CA . GLU A 1 212 ? -9.510 -16.985 -4.432 1.00 98.25 212 GLU A CA 1
ATOM 1637 C C . GLU A 1 212 ? -10.419 -17.829 -3.532 1.00 98.25 212 GLU A C 1
ATOM 1639 O O . GLU A 1 212 ? -11.598 -17.513 -3.371 1.00 98.25 212 GLU A O 1
ATOM 1644 N N . LYS A 1 213 ? -9.870 -18.859 -2.872 1.00 98.50 213 LYS A N 1
ATOM 1645 C CA . LYS A 1 213 ? -10.631 -19.703 -1.937 1.00 98.50 213 LYS A CA 1
ATOM 1646 C C . LYS A 1 213 ? -11.183 -18.913 -0.743 1.00 98.50 213 LYS A C 1
ATOM 1648 O O . LYS A 1 213 ? -12.253 -19.241 -0.239 1.00 98.50 213 LYS A O 1
ATOM 1653 N N . ALA A 1 214 ? -10.452 -17.901 -0.281 1.00 97.81 214 ALA A N 1
ATOM 1654 C CA . ALA A 1 214 ? -10.855 -17.037 0.825 1.00 97.81 214 ALA A CA 1
ATOM 1655 C C . ALA A 1 214 ? -11.793 -15.892 0.406 1.00 97.81 214 ALA A C 1
ATOM 1657 O O . ALA A 1 214 ? -12.292 -15.189 1.281 1.00 97.81 214 ALA A O 1
ATOM 1658 N N . ASN A 1 215 ? -12.041 -15.711 -0.898 1.00 97.88 215 ASN A N 1
ATOM 1659 C CA . ASN A 1 215 ? -12.733 -14.550 -1.460 1.00 97.88 215 ASN A CA 1
ATOM 1660 C C . ASN A 1 215 ? -12.064 -13.208 -1.079 1.00 97.88 215 ASN A C 1
ATOM 1662 O O . ASN A 1 215 ? -12.732 -12.204 -0.838 1.00 97.88 215 ASN A O 1
ATOM 1666 N N . THR A 1 216 ? -10.731 -13.205 -1.022 1.00 98.38 216 THR A N 1
ATOM 1667 C CA . THR A 1 216 ? -9.900 -12.023 -0.770 1.00 98.38 216 THR A CA 1
ATOM 1668 C C . THR A 1 216 ? -9.346 -11.507 -2.092 1.00 98.38 216 THR A C 1
ATOM 1670 O O . THR A 1 216 ? -8.542 -12.173 -2.742 1.00 98.38 216 THR A O 1
ATOM 1673 N N . MET A 1 217 ? -9.730 -10.295 -2.487 1.00 98.56 217 MET A N 1
ATOM 1674 C CA . MET A 1 217 ? -9.112 -9.605 -3.616 1.00 98.56 217 MET A CA 1
ATOM 1675 C C . MET A 1 217 ? -7.784 -8.983 -3.177 1.00 98.56 217 MET A C 1
ATOM 1677 O O . MET A 1 217 ? -7.751 -8.218 -2.218 1.00 98.56 217 MET A O 1
ATOM 1681 N N . ALA A 1 218 ? -6.696 -9.269 -3.893 1.00 98.12 218 ALA A N 1
ATOM 1682 C CA . ALA A 1 218 ? -5.383 -8.683 -3.633 1.00 98.12 218 ALA A CA 1
ATOM 1683 C C . ALA A 1 218 ? -4.930 -7.810 -4.814 1.00 98.12 218 ALA A C 1
ATOM 1685 O O . ALA A 1 218 ? -4.745 -8.305 -5.926 1.00 98.12 218 ALA A O 1
ATOM 1686 N N . ILE A 1 219 ? -4.736 -6.514 -4.564 1.00 97.69 219 ILE A N 1
ATOM 1687 C CA . ILE A 1 219 ? -4.176 -5.545 -5.511 1.00 97.69 219 ILE A CA 1
ATOM 1688 C C . ILE A 1 219 ? -2.730 -5.274 -5.099 1.00 97.69 219 ILE A C 1
ATOM 1690 O O . ILE A 1 219 ? -2.457 -4.566 -4.131 1.00 97.69 219 ILE A O 1
ATOM 1694 N N . LEU A 1 220 ? -1.798 -5.865 -5.834 1.00 97.44 220 LEU A N 1
ATOM 1695 C CA . LEU A 1 220 ? -0.371 -5.750 -5.553 1.00 97.44 220 LEU A CA 1
ATOM 1696 C C . LEU A 1 220 ? 0.229 -4.564 -6.304 1.00 97.44 220 LEU A C 1
ATOM 1698 O O . LEU A 1 220 ? -0.227 -4.228 -7.401 1.00 97.44 220 LEU A O 1
ATOM 1702 N N . ALA A 1 221 ? 1.297 -3.990 -5.754 1.00 95.56 221 ALA A N 1
ATOM 1703 C CA . ALA A 1 221 ? 2.115 -2.989 -6.429 1.00 95.56 221 ALA A CA 1
ATOM 1704 C C . ALA A 1 221 ? 1.316 -1.746 -6.885 1.00 95.56 221 ALA A C 1
ATOM 1706 O O . ALA A 1 221 ? 1.547 -1.209 -7.966 1.00 95.56 221 ALA A O 1
ATOM 1707 N N . GLY A 1 222 ? 0.369 -1.276 -6.069 1.00 95.12 222 GLY A N 1
ATOM 1708 C CA . GLY A 1 222 ? -0.527 -0.144 -6.345 1.00 95.12 222 GLY A CA 1
ATOM 1709 C C . GLY A 1 222 ? 0.092 1.243 -6.124 1.00 95.12 222 GLY A C 1
ATOM 1710 O O . GLY A 1 222 ? -0.601 2.161 -5.689 1.00 95.12 222 GLY A O 1
ATOM 1711 N N . GLY A 1 223 ? 1.398 1.397 -6.353 1.00 91.62 223 GLY A N 1
ATOM 1712 C CA . GLY A 1 223 ? 2.126 2.654 -6.172 1.00 91.62 223 GLY A CA 1
ATOM 1713 C C . GLY A 1 223 ? 2.125 3.556 -7.407 1.00 91.62 223 GLY A C 1
ATOM 1714 O O . GLY A 1 223 ? 1.339 3.396 -8.338 1.00 91.62 223 GLY A O 1
ATOM 1715 N N . ALA A 1 224 ? 3.038 4.530 -7.431 1.00 88.69 224 ALA A N 1
ATOM 1716 C CA . ALA A 1 224 ? 3.296 5.321 -8.635 1.00 88.69 224 ALA A CA 1
ATOM 1717 C C . ALA A 1 224 ? 4.094 4.504 -9.669 1.00 88.69 224 ALA A C 1
ATOM 1719 O O . ALA A 1 224 ? 3.756 4.474 -10.853 1.00 88.69 224 ALA A O 1
ATOM 1720 N N . PHE A 1 225 ? 5.144 3.830 -9.202 1.00 87.75 225 PHE A N 1
ATOM 1721 C CA . PHE A 1 225 ? 6.005 2.954 -9.984 1.00 87.75 225 PHE A CA 1
ATOM 1722 C C . PHE A 1 225 ? 6.604 1.886 -9.052 1.00 87.75 225 PHE A C 1
ATOM 1724 O O . PHE A 1 225 ? 7.427 2.225 -8.205 1.00 87.75 225 PHE A O 1
ATOM 1731 N N . PRO A 1 226 ? 6.208 0.608 -9.170 1.00 90.88 226 PRO A N 1
ATOM 1732 C CA . PRO A 1 226 ? 5.127 0.065 -10.008 1.00 90.88 226 PRO A CA 1
ATOM 1733 C C . PRO A 1 226 ? 3.722 0.561 -9.598 1.00 90.88 226 PRO A C 1
ATOM 1735 O O . PRO A 1 226 ? 3.552 1.112 -8.513 1.00 90.88 226 PRO A O 1
ATOM 1738 N N . GLY A 1 227 ? 2.732 0.381 -10.482 1.00 93.81 227 GLY A N 1
ATOM 1739 C CA . GLY A 1 227 ? 1.315 0.690 -10.228 1.00 93.81 227 GLY A CA 1
ATOM 1740 C C . GLY A 1 227 ? 0.714 1.615 -11.278 1.00 93.81 227 GLY A C 1
ATOM 1741 O O . GLY A 1 227 ? 0.289 1.154 -12.337 1.00 93.81 227 GLY A O 1
ATOM 1742 N N . PHE A 1 228 ? 0.709 2.922 -11.024 1.00 92.88 228 PHE A N 1
ATOM 1743 C CA . PHE A 1 228 ? 0.221 3.921 -11.976 1.00 92.88 228 PHE A CA 1
ATOM 1744 C C . PHE A 1 228 ? 0.960 3.848 -13.319 1.00 92.88 228 PHE A C 1
ATOM 1746 O O . PHE A 1 228 ? 0.332 3.917 -14.374 1.00 92.88 228 PHE A O 1
ATOM 1753 N N . SER A 1 229 ? 2.274 3.602 -13.295 1.00 93.62 229 SER A N 1
ATOM 1754 C CA . SER A 1 229 ? 3.056 3.331 -14.505 1.00 93.62 229 SER A CA 1
ATOM 1755 C C . SER A 1 229 ? 2.499 2.152 -15.315 1.00 93.62 229 SER A C 1
ATOM 1757 O O . SER A 1 229 ? 2.350 2.262 -16.532 1.00 93.62 229 SER A O 1
ATOM 1759 N N . ASN A 1 230 ? 2.106 1.058 -14.657 1.00 93.25 230 ASN A N 1
ATOM 1760 C CA . ASN A 1 230 ? 1.516 -0.109 -15.317 1.00 93.25 230 ASN A CA 1
ATOM 1761 C C . ASN A 1 230 ? 0.166 0.240 -15.958 1.00 93.25 230 ASN A C 1
ATOM 1763 O O . ASN A 1 230 ? -0.093 -0.157 -17.092 1.00 93.25 230 ASN A O 1
ATOM 1767 N N . VAL A 1 231 ? -0.673 1.016 -15.263 1.00 94.75 231 VAL A N 1
ATOM 1768 C CA . VAL A 1 231 ? -1.968 1.477 -15.792 1.00 94.75 231 VAL A CA 1
ATOM 1769 C C . VAL A 1 231 ? -1.774 2.347 -17.036 1.00 94.75 231 VAL A C 1
ATOM 1771 O O . VAL A 1 231 ? -2.433 2.107 -18.046 1.00 94.75 231 VAL A O 1
ATOM 1774 N N . ILE A 1 232 ? -0.830 3.296 -17.013 1.00 93.75 232 ILE A N 1
ATOM 1775 C CA . ILE A 1 232 ? -0.498 4.121 -18.186 1.00 93.75 232 ILE A CA 1
ATOM 1776 C C . ILE A 1 232 ? -0.034 3.245 -19.353 1.00 93.75 232 ILE A C 1
ATOM 1778 O O . ILE A 1 232 ? -0.490 3.437 -20.477 1.00 93.75 232 ILE A O 1
ATOM 1782 N N . ALA A 1 233 ? 0.849 2.273 -19.106 1.00 92.75 233 ALA A N 1
ATOM 1783 C CA . ALA A 1 233 ? 1.335 1.388 -20.161 1.00 92.75 233 ALA A CA 1
ATOM 1784 C C . ALA A 1 233 ? 0.195 0.592 -20.815 1.00 92.75 233 ALA A C 1
ATOM 1786 O O . ALA A 1 233 ? 0.154 0.485 -22.042 1.00 92.75 233 ALA A O 1
ATOM 1787 N N . MET A 1 234 ? -0.750 0.087 -20.017 1.00 93.25 234 MET A N 1
ATOM 1788 C CA . MET A 1 234 ? -1.929 -0.622 -20.519 1.00 93.25 234 MET A CA 1
ATOM 1789 C C . MET A 1 234 ? -2.858 0.293 -21.324 1.00 93.25 234 MET A C 1
ATOM 1791 O O . MET A 1 234 ? -3.326 -0.104 -22.390 1.00 93.25 234 MET A O 1
ATOM 1795 N N . GLU A 1 235 ? -3.080 1.526 -20.867 1.00 94.00 235 GLU A N 1
ATOM 1796 C CA . GLU A 1 235 ? -3.879 2.521 -21.591 1.00 94.00 235 GLU A CA 1
ATOM 1797 C C . GLU A 1 235 ? -3.227 2.900 -22.933 1.00 94.00 235 GLU A C 1
ATOM 1799 O O . GLU A 1 235 ? -3.889 2.925 -23.971 1.00 94.00 235 GLU A O 1
ATOM 1804 N N . CYS A 1 236 ? -1.910 3.133 -22.954 1.00 91.50 236 CYS A N 1
ATOM 1805 C CA . CYS A 1 236 ? -1.167 3.383 -24.190 1.00 91.50 236 CYS A CA 1
ATOM 1806 C C . CYS A 1 236 ? -1.251 2.194 -25.154 1.00 91.50 236 CYS A C 1
ATOM 1808 O O . CYS A 1 236 ? -1.489 2.389 -26.347 1.00 91.50 236 CYS A O 1
ATOM 1810 N N . ALA A 1 237 ? -1.091 0.969 -24.646 1.00 91.50 237 ALA A N 1
ATOM 1811 C CA . ALA A 1 237 ? -1.195 -0.241 -25.451 1.00 91.50 237 ALA A CA 1
ATOM 1812 C C . ALA A 1 237 ? -2.585 -0.392 -26.086 1.00 91.50 237 ALA A C 1
ATOM 1814 O O . ALA A 1 237 ? -2.689 -0.674 -27.280 1.00 91.50 237 ALA A O 1
ATOM 1815 N N . ALA A 1 238 ? -3.645 -0.143 -25.310 1.00 91.50 238 ALA A N 1
ATOM 1816 C CA . ALA A 1 238 ? -5.021 -0.182 -25.794 1.00 91.50 238 ALA A CA 1
ATOM 1817 C C . ALA A 1 238 ? -5.273 0.861 -26.896 1.00 91.50 238 ALA A C 1
ATOM 1819 O O . ALA A 1 238 ? -5.901 0.551 -27.907 1.00 91.50 238 ALA A O 1
ATOM 1820 N N . ARG A 1 239 ? -4.738 2.080 -26.742 1.00 93.19 239 ARG A N 1
ATOM 1821 C CA . ARG A 1 239 ? -4.891 3.165 -27.727 1.00 93.19 239 ARG A CA 1
ATOM 1822 C C . ARG A 1 239 ? -4.136 2.935 -29.028 1.00 93.19 239 ARG A C 1
ATOM 1824 O O . ARG A 1 239 ? -4.620 3.347 -30.077 1.00 93.19 239 ARG A O 1
ATOM 1831 N N . LEU A 1 240 ? -2.962 2.305 -28.974 1.00 92.38 240 LEU A N 1
ATOM 1832 C CA . LEU A 1 240 ? -2.182 2.002 -30.178 1.00 92.38 240 LEU A CA 1
ATOM 1833 C C . LEU A 1 240 ? -2.893 0.998 -31.091 1.00 92.38 240 LEU A C 1
ATOM 1835 O O . LEU A 1 240 ? -2.624 0.993 -32.289 1.00 92.38 240 LEU A O 1
ATOM 1839 N N . ASN A 1 241 ? -3.783 0.164 -30.536 1.00 86.19 241 ASN A N 1
ATOM 1840 C CA . ASN A 1 241 ? -4.552 -0.850 -31.262 1.00 86.19 241 ASN A CA 1
ATOM 1841 C C . ASN A 1 241 ? -3.684 -1.694 -32.225 1.00 86.19 241 ASN A C 1
ATOM 1843 O O . ASN A 1 241 ? -4.093 -2.050 -33.330 1.00 86.19 241 ASN A O 1
ATOM 1847 N N . ALA A 1 242 ? -2.448 -1.979 -31.810 1.00 89.44 242 ALA A N 1
ATOM 1848 C CA . ALA A 1 242 ? -1.439 -2.694 -32.577 1.00 89.44 242 ALA A CA 1
ATOM 1849 C C . ALA A 1 242 ? -0.615 -3.593 -31.640 1.00 89.44 242 ALA A C 1
ATOM 1851 O O . ALA A 1 242 ? -0.546 -3.322 -30.437 1.00 89.44 242 ALA A O 1
ATOM 1852 N N . PRO A 1 243 ? 0.037 -4.651 -32.158 1.00 89.38 243 PRO A N 1
ATOM 1853 C CA . PRO A 1 243 ? 0.908 -5.490 -31.346 1.00 89.38 243 PRO A CA 1
ATOM 1854 C C . PRO A 1 243 ? 2.027 -4.672 -30.694 1.00 89.38 243 PRO A C 1
ATOM 1856 O O . PRO A 1 243 ? 2.828 -4.029 -31.377 1.00 89.38 243 PRO A O 1
ATOM 1859 N N . ILE A 1 244 ? 2.100 -4.730 -29.366 1.00 90.50 244 ILE A N 1
ATOM 1860 C CA . ILE A 1 244 ? 3.146 -4.054 -28.602 1.00 90.50 244 ILE A CA 1
ATOM 1861 C C . ILE A 1 244 ? 4.418 -4.893 -28.658 1.00 90.50 244 ILE A C 1
ATOM 1863 O O . ILE A 1 244 ? 4.436 -6.036 -28.206 1.00 90.50 244 ILE A O 1
ATOM 1867 N N . ARG A 1 245 ? 5.477 -4.322 -29.241 1.00 89.81 245 ARG A N 1
ATOM 1868 C CA . ARG A 1 245 ? 6.795 -4.970 -29.333 1.00 89.81 245 ARG A CA 1
ATOM 1869 C C . ARG A 1 245 ? 7.640 -4.728 -28.090 1.00 89.81 245 ARG A C 1
ATOM 1871 O O . ARG A 1 245 ? 8.217 -5.670 -27.559 1.00 89.81 245 ARG A O 1
ATOM 1878 N N . ASP A 1 246 ? 7.668 -3.484 -27.622 1.00 89.69 246 ASP A N 1
ATOM 1879 C CA . ASP A 1 246 ? 8.498 -3.045 -26.508 1.00 89.69 246 ASP A CA 1
ATOM 1880 C C . ASP A 1 246 ? 7.726 -2.059 -25.626 1.00 89.69 246 ASP A C 1
ATOM 1882 O O . ASP A 1 246 ? 6.968 -1.220 -26.116 1.00 89.69 246 ASP A O 1
ATOM 1886 N N . VAL A 1 247 ? 7.952 -2.149 -24.315 1.00 89.50 247 VAL A N 1
ATOM 1887 C CA . VAL A 1 247 ? 7.488 -1.180 -23.317 1.00 89.50 247 VAL A CA 1
ATOM 1888 C C . VAL A 1 247 ? 8.706 -0.725 -22.529 1.00 89.50 247 VAL A C 1
ATOM 1890 O O . VAL A 1 247 ? 9.522 -1.540 -22.101 1.00 89.50 247 VAL A O 1
ATOM 1893 N N . SER A 1 248 ? 8.865 0.584 -22.355 1.00 88.31 248 SER A N 1
ATOM 1894 C CA . SER A 1 248 ? 9.990 1.158 -21.617 1.00 88.31 248 SER A CA 1
ATOM 1895 C C . SER A 1 248 ? 9.499 2.242 -20.676 1.00 88.31 248 SER A C 1
ATOM 1897 O O . SER A 1 248 ? 8.866 3.205 -21.106 1.00 88.31 248 SER A O 1
ATOM 1899 N N . PHE A 1 249 ? 9.833 2.097 -19.398 1.00 87.31 249 PHE A N 1
ATOM 1900 C CA . PHE A 1 249 ? 9.547 3.092 -18.376 1.00 87.31 249 PHE A CA 1
ATOM 1901 C C . PHE A 1 249 ? 10.770 3.976 -18.162 1.00 87.31 249 PHE A C 1
ATOM 1903 O O . PHE A 1 249 ? 11.871 3.474 -17.940 1.00 87.31 249 PHE A O 1
ATOM 1910 N N . ARG A 1 250 ? 10.577 5.294 -18.233 1.00 85.88 250 ARG A N 1
ATOM 1911 C CA . ARG A 1 250 ? 11.622 6.291 -17.986 1.00 85.88 250 ARG A CA 1
ATOM 1912 C C . ARG A 1 250 ? 11.102 7.276 -16.950 1.00 85.88 250 ARG A C 1
ATOM 1914 O O . ARG A 1 250 ? 10.125 7.975 -17.206 1.00 85.88 250 ARG A O 1
ATOM 1921 N N . TYR A 1 251 ? 11.745 7.305 -15.790 1.00 82.56 251 TYR A N 1
ATOM 1922 C CA . TYR A 1 251 ? 11.362 8.161 -14.672 1.00 82.56 251 TYR A CA 1
ATOM 1923 C C . TYR A 1 251 ? 12.366 9.300 -14.522 1.00 82.56 251 TYR A C 1
ATOM 1925 O O . TYR A 1 251 ? 13.565 9.108 -14.712 1.00 82.56 251 TYR A O 1
ATOM 1933 N N . PHE A 1 252 ? 11.870 10.483 -14.170 1.00 78.81 252 PHE A N 1
ATOM 1934 C CA . PHE A 1 252 ? 12.692 11.649 -13.879 1.00 78.81 252 PHE A CA 1
ATOM 1935 C C . PHE A 1 252 ? 12.228 12.298 -12.585 1.00 78.81 252 PHE A C 1
ATOM 1937 O O . PHE A 1 252 ? 11.041 12.559 -12.397 1.00 78.81 252 PHE A O 1
ATOM 1944 N N . THR A 1 253 ? 13.183 12.581 -11.707 1.00 71.88 253 THR A N 1
ATOM 1945 C CA . THR A 1 253 ? 12.955 13.291 -10.451 1.00 71.88 253 THR A CA 1
ATOM 1946 C C . THR A 1 253 ? 13.807 14.555 -10.437 1.00 71.88 253 THR A C 1
ATOM 1948 O O . THR A 1 253 ? 15.033 14.482 -10.327 1.00 71.88 253 THR A O 1
ATOM 1951 N N . ALA A 1 254 ? 13.172 15.725 -10.538 1.00 70.44 254 ALA A N 1
ATOM 1952 C CA . ALA A 1 254 ? 13.840 17.013 -10.361 1.00 70.44 254 ALA A CA 1
ATOM 1953 C C . ALA A 1 254 ? 14.045 17.300 -8.863 1.00 70.44 254 ALA A C 1
ATOM 1955 O O . ALA A 1 254 ? 13.238 17.970 -8.220 1.00 70.44 254 ALA A O 1
ATOM 1956 N N . GLY A 1 255 ? 15.133 16.769 -8.302 1.00 66.88 255 GLY A N 1
ATOM 1957 C CA . GLY A 1 255 ? 15.461 16.899 -6.882 1.00 66.88 255 GLY A CA 1
ATOM 1958 C C . GLY A 1 255 ? 14.671 15.946 -5.979 1.00 66.88 255 GLY A C 1
ATOM 1959 O O . GLY A 1 255 ? 13.880 15.125 -6.434 1.00 66.88 255 GLY A O 1
ATOM 1960 N N . LEU A 1 256 ? 14.914 16.044 -4.670 1.00 60.06 256 LEU A N 1
ATOM 1961 C CA . LEU A 1 256 ? 14.294 15.157 -3.678 1.00 60.06 256 LEU A CA 1
ATOM 1962 C C . LEU A 1 256 ? 12.928 15.660 -3.190 1.00 60.06 256 LEU A C 1
ATOM 1964 O O . LEU A 1 256 ? 12.222 14.917 -2.526 1.00 60.06 256 LEU A O 1
ATOM 1968 N N . GLY A 1 257 ? 12.548 16.918 -3.447 1.00 58.66 257 GLY A N 1
ATOM 1969 C CA . GLY A 1 257 ? 11.233 17.456 -3.056 1.00 58.66 257 GLY A CA 1
ATOM 1970 C C . GLY A 1 257 ? 10.872 17.296 -1.568 1.00 58.66 257 GLY A C 1
ATOM 1971 O O . GLY A 1 257 ? 9.697 17.245 -1.227 1.00 58.66 257 GLY A O 1
ATOM 1972 N N . GLY A 1 258 ? 11.861 17.151 -0.676 1.00 60.84 258 GLY A N 1
ATOM 1973 C CA . GLY A 1 258 ? 11.625 16.866 0.745 1.00 60.84 258 GLY A CA 1
ATOM 1974 C C . GLY A 1 258 ? 11.322 15.397 1.082 1.00 60.84 258 GLY A C 1
ATOM 1975 O O . GLY A 1 258 ? 10.980 15.101 2.223 1.00 60.84 258 GLY A O 1
ATOM 1976 N N . SER A 1 259 ? 11.506 14.453 0.151 1.00 59.62 259 SER A N 1
ATOM 1977 C CA . SER A 1 259 ? 11.273 13.009 0.338 1.00 59.62 259 SER A CA 1
ATOM 1978 C C . SER A 1 259 ? 12.165 12.342 1.396 1.00 59.62 259 SER A C 1
ATOM 1980 O O . SER A 1 259 ? 12.005 11.160 1.689 1.00 59.62 259 SER A O 1
ATOM 1982 N N . GLY A 1 260 ? 13.128 13.076 1.956 1.00 66.25 260 GLY A N 1
ATOM 1983 C CA . GLY A 1 260 ? 13.995 12.615 3.032 1.00 66.25 260 GLY A CA 1
ATOM 1984 C C . GLY A 1 260 ? 14.997 11.525 2.618 1.00 66.25 260 GLY A C 1
ATOM 1985 O O . GLY A 1 260 ? 15.118 11.184 1.438 1.00 66.25 260 GLY A O 1
ATOM 1986 N N . PRO A 1 261 ? 15.726 10.959 3.598 1.00 70.25 261 PRO A N 1
ATOM 1987 C CA . PRO A 1 261 ? 16.803 9.995 3.359 1.00 70.25 261 PRO A CA 1
ATOM 1988 C C . PRO A 1 261 ? 16.328 8.665 2.757 1.00 70.25 261 PRO A C 1
ATOM 1990 O O . PRO A 1 261 ? 17.139 7.937 2.193 1.00 70.25 261 PRO A O 1
ATOM 1993 N N . ILE A 1 262 ? 15.030 8.340 2.837 1.00 71.56 262 ILE A N 1
ATOM 1994 C CA . ILE A 1 262 ? 14.495 7.095 2.270 1.00 71.56 262 ILE A CA 1
ATOM 1995 C C . ILE A 1 262 ? 14.580 7.076 0.742 1.00 71.56 262 ILE A C 1
ATOM 1997 O O . ILE A 1 262 ? 14.913 6.043 0.178 1.00 71.56 262 ILE A O 1
ATOM 2001 N N . ASN A 1 263 ? 14.358 8.213 0.075 1.00 71.50 263 ASN A N 1
ATOM 2002 C CA . ASN A 1 263 ? 14.442 8.285 -1.385 1.00 71.50 263 ASN A CA 1
ATOM 2003 C C . ASN A 1 263 ? 15.891 8.117 -1.874 1.00 71.50 263 ASN A C 1
ATOM 2005 O O . ASN A 1 263 ? 16.158 7.431 -2.854 1.00 71.50 263 ASN A O 1
ATOM 2009 N N . LEU A 1 264 ? 16.852 8.671 -1.128 1.00 72.81 264 LEU A N 1
ATOM 2010 C CA . LEU A 1 264 ? 18.274 8.437 -1.384 1.00 72.81 264 LEU A CA 1
ATOM 2011 C C . LEU A 1 264 ? 18.653 6.968 -1.175 1.00 72.81 264 LEU A C 1
ATOM 2013 O O . LEU A 1 264 ? 19.378 6.413 -1.993 1.00 72.81 264 LEU A O 1
ATOM 2017 N N . LEU A 1 265 ? 18.143 6.327 -0.116 1.00 74.19 265 LEU A N 1
ATOM 2018 C CA . LEU A 1 265 ? 18.382 4.906 0.135 1.00 74.19 265 LEU A CA 1
ATOM 2019 C C . LEU A 1 265 ? 17.864 4.039 -1.018 1.00 74.19 265 LEU A C 1
ATOM 2021 O O . LEU A 1 265 ? 18.639 3.254 -1.551 1.00 74.19 265 LEU A O 1
ATOM 2025 N N . ILE A 1 266 ? 16.600 4.195 -1.425 1.00 72.44 266 ILE A N 1
ATOM 2026 C CA . ILE A 1 266 ? 16.023 3.387 -2.516 1.00 72.44 266 ILE A CA 1
ATOM 2027 C C . ILE A 1 266 ? 16.706 3.680 -3.859 1.00 72.44 266 ILE A C 1
ATOM 2029 O O . ILE A 1 266 ? 16.971 2.758 -4.623 1.00 72.44 266 ILE A O 1
ATOM 2033 N N . THR A 1 267 ? 17.076 4.941 -4.116 1.00 73.62 267 THR A N 1
ATOM 2034 C CA . THR A 1 267 ? 17.824 5.324 -5.322 1.00 73.62 267 THR A CA 1
ATOM 2035 C C . THR A 1 267 ? 19.186 4.631 -5.343 1.00 73.62 267 THR A C 1
ATOM 2037 O O . THR A 1 267 ? 19.541 4.014 -6.342 1.00 73.62 267 THR A O 1
ATOM 2040 N N . ASN A 1 268 ? 19.919 4.649 -4.225 1.00 73.19 268 ASN A N 1
ATOM 2041 C CA . ASN A 1 268 ? 21.225 3.995 -4.107 1.00 73.19 268 ASN A CA 1
ATOM 2042 C C . ASN A 1 268 ? 21.137 2.466 -4.122 1.00 73.19 268 ASN A C 1
ATOM 2044 O O . ASN A 1 268 ? 22.013 1.823 -4.690 1.00 73.19 268 ASN A O 1
ATOM 2048 N N . GLN A 1 269 ? 20.084 1.875 -3.552 1.00 70.12 269 GLN A N 1
ATOM 2049 C CA . GLN A 1 269 ? 19.796 0.444 -3.712 1.00 70.12 269 GLN A CA 1
ATOM 2050 C C . GLN A 1 269 ? 19.609 0.085 -5.186 1.00 70.12 269 GLN A C 1
ATOM 2052 O O . GLN A 1 269 ? 20.045 -0.978 -5.623 1.00 70.12 269 GLN A O 1
ATOM 2057 N N . GLY A 1 270 ? 19.033 1.008 -5.958 1.00 68.88 270 GLY A N 1
ATOM 2058 C CA . GLY A 1 270 ? 18.947 0.906 -7.401 1.00 68.88 270 GLY A CA 1
ATOM 2059 C C . GLY A 1 270 ? 20.305 0.781 -8.088 1.00 68.88 270 GLY A C 1
ATOM 2060 O O . GLY A 1 270 ? 20.339 0.126 -9.114 1.00 68.88 270 GLY A O 1
ATOM 2061 N N . PHE A 1 271 ? 21.405 1.324 -7.546 1.00 68.50 271 PHE A N 1
ATOM 2062 C CA . PHE A 1 271 ? 22.745 1.405 -8.169 1.00 68.50 271 PHE A CA 1
ATOM 2063 C C . PHE A 1 271 ? 23.700 0.226 -7.876 1.00 68.50 271 PHE A C 1
ATOM 2065 O O . PHE A 1 271 ? 24.900 0.340 -8.114 1.00 68.50 271 PHE A O 1
ATOM 2072 N N . GLY A 1 272 ? 23.213 -0.899 -7.351 1.00 67.12 272 GLY A N 1
ATOM 2073 C CA . GLY A 1 272 ? 24.073 -2.025 -6.955 1.00 67.12 272 GLY A CA 1
ATOM 2074 C C . GLY A 1 272 ? 23.918 -3.264 -7.829 1.00 67.12 272 GLY A C 1
ATOM 2075 O O . GLY A 1 272 ? 24.800 -3.618 -8.609 1.00 67.12 272 GLY A O 1
ATOM 2076 N N . GLU A 1 273 ? 22.796 -3.951 -7.649 1.00 69.00 273 GLU A N 1
ATOM 2077 C CA . GLU A 1 273 ? 22.561 -5.255 -8.262 1.00 69.00 273 GLU A CA 1
ATOM 2078 C C . GLU A 1 273 ? 22.146 -5.127 -9.737 1.00 69.00 273 GLU A C 1
ATOM 2080 O O . GLU A 1 273 ? 21.502 -4.141 -10.121 1.00 69.00 273 GLU A O 1
ATOM 2085 N N . PRO A 1 274 ? 22.474 -6.119 -10.586 1.00 74.19 274 PRO A N 1
ATOM 2086 C CA . PRO A 1 274 ? 21.948 -6.182 -11.939 1.00 74.19 274 PRO A CA 1
ATOM 2087 C C . PRO A 1 274 ? 20.421 -6.126 -11.931 1.00 74.19 274 PRO A C 1
ATOM 2089 O O . PRO A 1 274 ? 19.756 -6.942 -11.289 1.00 74.19 274 PRO A O 1
ATOM 2092 N N . VAL A 1 275 ? 19.854 -5.185 -12.682 1.00 75.00 275 VAL A N 1
ATOM 2093 C CA . VAL A 1 275 ? 18.401 -5.062 -12.790 1.00 75.00 275 VAL A CA 1
ATOM 2094 C C . VAL A 1 275 ? 17.918 -6.040 -13.864 1.00 75.00 275 VAL A C 1
ATOM 2096 O O . VAL A 1 275 ? 18.345 -5.939 -15.026 1.00 75.00 275 VAL A O 1
ATOM 2099 N N . PRO A 1 276 ? 17.039 -7.000 -13.522 1.00 77.44 276 PRO A N 1
ATOM 2100 C CA . PRO A 1 276 ? 16.481 -7.909 -14.507 1.00 77.44 276 PRO A CA 1
ATOM 2101 C C . PRO A 1 276 ? 15.619 -7.127 -15.504 1.00 77.44 276 PRO A C 1
ATOM 2103 O O . PRO A 1 276 ? 14.745 -6.347 -15.127 1.00 77.44 276 PRO A O 1
ATOM 2106 N N . ARG A 1 277 ? 15.867 -7.341 -16.798 1.00 81.56 277 ARG A N 1
ATOM 2107 C CA . ARG A 1 277 ? 15.073 -6.785 -17.899 1.00 81.56 277 ARG A CA 1
ATOM 2108 C C . ARG A 1 277 ? 14.526 -7.912 -18.749 1.00 81.56 277 ARG A C 1
ATOM 2110 O O . ARG A 1 277 ? 15.199 -8.914 -18.970 1.00 81.56 277 ARG A O 1
ATOM 2117 N N . PHE A 1 278 ? 13.338 -7.716 -19.300 1.00 84.25 278 PHE A N 1
ATOM 2118 C CA . PHE A 1 278 ? 12.816 -8.618 -20.314 1.00 84.25 278 PHE A CA 1
ATOM 2119 C C . PHE A 1 278 ? 13.243 -8.130 -21.699 1.00 84.25 278 PHE A C 1
ATOM 2121 O O . PHE A 1 278 ? 12.973 -6.989 -22.067 1.00 84.25 278 PHE A O 1
ATOM 2128 N N . ARG A 1 279 ? 13.925 -8.979 -22.470 1.00 82.50 279 ARG A N 1
ATOM 2129 C CA . ARG A 1 279 ? 14.355 -8.676 -23.840 1.00 82.50 279 ARG A CA 1
ATOM 2130 C C . ARG A 1 279 ? 14.060 -9.868 -24.738 1.00 82.50 279 ARG A C 1
ATOM 2132 O O . ARG A 1 279 ? 14.439 -10.995 -24.419 1.00 82.50 279 ARG A O 1
ATOM 2139 N N . ARG A 1 280 ? 13.381 -9.618 -25.865 1.00 84.44 280 ARG A N 1
ATOM 2140 C CA . ARG A 1 280 ? 13.030 -10.642 -26.873 1.00 84.44 280 ARG A CA 1
ATOM 2141 C C . ARG A 1 280 ? 12.408 -11.911 -26.263 1.00 84.44 280 ARG A C 1
ATOM 2143 O O . ARG A 1 280 ? 12.817 -13.018 -26.590 1.00 84.44 280 ARG A O 1
ATOM 2150 N N . GLY A 1 281 ? 11.456 -11.760 -25.343 1.00 83.56 281 GLY A N 1
ATOM 2151 C CA . GLY A 1 281 ? 10.772 -12.915 -24.746 1.00 83.56 281 GLY A CA 1
ATOM 2152 C C . GLY A 1 281 ? 11.522 -13.613 -23.604 1.00 83.56 281 GLY A C 1
ATOM 2153 O O . GLY A 1 281 ? 11.049 -14.638 -23.124 1.00 83.56 281 GLY A O 1
ATOM 2154 N N . SER A 1 282 ? 12.670 -13.090 -23.158 1.00 83.19 282 SER A N 1
ATOM 2155 C CA . SER A 1 282 ? 13.499 -13.712 -22.117 1.00 83.19 282 SER A CA 1
ATOM 2156 C C . SER A 1 282 ? 13.865 -12.726 -21.010 1.00 83.19 282 SER A C 1
ATOM 2158 O O . SER A 1 282 ? 14.175 -11.566 -21.288 1.00 83.19 282 SER A O 1
ATOM 2160 N N . MET A 1 283 ? 13.847 -13.186 -19.755 1.00 82.12 283 MET A N 1
ATOM 2161 C CA . MET A 1 283 ? 14.403 -12.427 -18.635 1.00 82.12 283 MET A CA 1
ATOM 2162 C C . MET A 1 283 ? 15.927 -12.483 -18.721 1.00 82.12 283 MET A C 1
ATOM 2164 O O . MET A 1 283 ? 16.504 -13.566 -18.786 1.00 82.12 283 MET A O 1
ATOM 2168 N N . GLN A 1 284 ? 16.575 -11.327 -18.722 1.00 77.38 284 GLN A N 1
ATOM 2169 C CA . GLN A 1 284 ? 18.023 -11.200 -18.773 1.00 77.38 284 GLN A CA 1
ATOM 2170 C C . GLN A 1 284 ? 18.486 -10.345 -17.585 1.00 77.38 284 GLN A C 1
ATOM 2172 O O . GLN A 1 284 ? 17.925 -9.266 -17.370 1.00 77.38 284 GLN A O 1
ATOM 2177 N N . PRO A 1 285 ? 19.505 -10.768 -16.816 1.00 65.00 285 PRO A N 1
ATOM 2178 C CA . PRO A 1 285 ? 20.211 -9.882 -15.894 1.00 65.00 285 PRO A CA 1
ATOM 2179 C C . PRO A 1 285 ? 21.043 -8.920 -16.747 1.00 65.00 285 PRO A C 1
ATOM 2181 O O . PRO A 1 285 ? 22.196 -9.187 -17.067 1.00 65.00 285 PRO A O 1
ATOM 2184 N N . ALA A 1 286 ? 20.391 -7.881 -17.266 1.00 64.12 286 ALA A N 1
ATOM 2185 C CA . ALA A 1 286 ? 20.880 -7.201 -18.459 1.00 64.12 286 ALA A CA 1
ATOM 2186 C C . ALA A 1 286 ? 21.342 -5.776 -18.228 1.00 64.12 286 ALA A C 1
ATOM 2188 O O . ALA A 1 286 ? 21.992 -5.263 -19.121 1.00 64.12 286 ALA A O 1
ATOM 2189 N N . MET A 1 287 ? 20.966 -5.102 -17.142 1.00 65.00 287 MET A N 1
ATOM 2190 C CA . MET A 1 287 ? 21.475 -3.756 -16.872 1.00 65.00 287 MET A CA 1
ATOM 2191 C C . MET A 1 287 ? 22.349 -3.809 -15.634 1.00 65.00 287 MET A C 1
ATOM 2193 O O . MET A 1 287 ? 21.841 -4.059 -14.540 1.00 65.00 287 MET A O 1
ATOM 2197 N N . VAL A 1 288 ? 23.648 -3.557 -15.794 1.00 67.38 288 VAL A N 1
ATOM 2198 C CA . VAL A 1 288 ? 24.476 -3.226 -14.634 1.00 67.38 288 VAL A CA 1
ATOM 2199 C C . VAL A 1 288 ? 24.098 -1.811 -14.235 1.00 67.38 288 VAL A C 1
ATOM 2201 O O . VAL A 1 288 ? 24.315 -0.862 -14.996 1.00 67.38 288 VAL A O 1
ATOM 2204 N N . SER A 1 289 ? 23.426 -1.682 -13.095 1.00 68.25 289 SER A N 1
ATOM 2205 C CA . SER A 1 289 ? 22.828 -0.410 -12.725 1.00 68.25 289 SER A CA 1
ATOM 2206 C C . SER A 1 289 ? 23.871 0.703 -12.641 1.00 68.25 289 SER A C 1
ATOM 2208 O O . SER A 1 289 ? 24.966 0.514 -12.118 1.00 68.25 289 SER A O 1
ATOM 2210 N N . GLY A 1 290 ? 23.545 1.859 -13.218 1.00 68.38 290 GLY A N 1
ATOM 2211 C CA . GLY A 1 290 ? 24.446 3.010 -13.300 1.00 68.38 290 GLY A CA 1
ATOM 2212 C C . GLY A 1 290 ? 25.567 2.926 -14.342 1.00 68.38 290 GLY A C 1
ATOM 2213 O O . GLY A 1 290 ? 26.212 3.946 -14.569 1.00 68.38 290 GLY A O 1
ATOM 2214 N N . LEU A 1 291 ? 25.790 1.784 -15.007 1.00 70.12 291 LEU A N 1
ATOM 2215 C CA . LEU A 1 291 ? 26.861 1.635 -16.011 1.00 70.12 291 LEU A CA 1
ATOM 2216 C C . LEU A 1 291 ? 26.391 1.740 -17.469 1.00 70.12 291 LEU A C 1
ATOM 2218 O O . LEU A 1 291 ? 27.220 1.835 -18.370 1.00 70.12 291 LEU A O 1
ATOM 2222 N N . GLU A 1 292 ? 25.080 1.765 -17.715 1.00 74.94 292 GLU A N 1
ATOM 2223 C CA . GLU A 1 292 ? 24.491 1.942 -19.051 1.00 74.94 292 GLU A CA 1
ATOM 2224 C C . GLU A 1 292 ? 23.714 3.270 -19.149 1.00 74.94 292 GLU A C 1
ATOM 2226 O O . GLU A 1 292 ? 22.483 3.261 -19.236 1.00 74.94 292 GLU A O 1
ATOM 2231 N N . PRO A 1 293 ? 24.385 4.437 -19.093 1.00 77.75 293 PRO A N 1
ATOM 2232 C CA . PRO A 1 293 ? 23.697 5.718 -19.172 1.00 77.75 293 PRO A CA 1
ATOM 2233 C C . PRO A 1 293 ? 23.089 5.936 -20.565 1.00 77.75 293 PRO A C 1
ATOM 2235 O O . PRO A 1 293 ? 23.772 5.862 -21.585 1.00 77.75 293 PRO A O 1
ATOM 2238 N N . GLU A 1 294 ? 21.803 6.281 -20.604 1.00 80.19 294 GLU A N 1
ATOM 2239 C CA . GLU A 1 294 ? 21.096 6.711 -21.812 1.00 80.19 294 GLU A CA 1
ATOM 2240 C C . GLU A 1 294 ? 20.672 8.175 -21.658 1.00 80.19 294 GLU A C 1
ATOM 2242 O O . GLU A 1 294 ? 20.134 8.586 -20.626 1.00 80.19 294 GLU A O 1
ATOM 2247 N N . ARG A 1 295 ? 20.868 8.985 -22.704 1.00 84.44 295 ARG A N 1
ATOM 2248 C CA . ARG A 1 295 ? 20.322 10.342 -22.730 1.00 84.44 295 ARG A CA 1
ATOM 2249 C C . ARG A 1 295 ? 18.829 10.288 -23.043 1.00 84.44 295 ARG A C 1
ATOM 2251 O O . ARG A 1 295 ? 18.441 10.100 -24.191 1.00 84.44 295 ARG A O 1
ATOM 2258 N N . VAL A 1 296 ? 18.004 10.571 -22.041 1.00 83.06 296 VAL A N 1
ATOM 2259 C CA . VAL A 1 296 ? 16.556 10.745 -22.207 1.00 83.06 296 VAL A CA 1
ATOM 2260 C C . VAL A 1 296 ? 16.225 12.233 -22.288 1.00 83.06 296 VAL A C 1
ATOM 2262 O O . VAL A 1 296 ? 16.664 13.021 -21.451 1.00 83.06 296 VAL A O 1
ATOM 2265 N N . ARG A 1 297 ? 15.447 12.637 -23.297 1.00 82.62 297 ARG A N 1
ATOM 2266 C CA . ARG A 1 297 ? 14.897 13.995 -23.389 1.00 82.62 297 ARG A CA 1
ATOM 2267 C C . ARG A 1 297 ? 13.455 13.970 -22.900 1.00 82.62 297 ARG A C 1
ATOM 2269 O O . ARG A 1 297 ? 12.597 13.393 -23.557 1.00 82.62 297 ARG A O 1
ATOM 2276 N N . PHE A 1 298 ? 13.212 14.579 -21.746 1.00 78.00 298 PHE A N 1
ATOM 2277 C CA . PHE A 1 298 ? 11.860 14.821 -21.259 1.00 78.00 298 PHE A CA 1
ATOM 2278 C C . PHE A 1 298 ? 11.354 16.125 -21.878 1.00 78.00 298 PHE A C 1
ATOM 2280 O O . PHE A 1 298 ? 12.047 17.141 -21.826 1.00 78.00 298 PHE A O 1
ATOM 2287 N N . TYR A 1 299 ? 10.173 16.091 -22.493 1.00 70.56 299 TYR A N 1
ATOM 2288 C CA . TYR A 1 299 ? 9.512 17.281 -23.026 1.00 70.56 299 TYR A CA 1
ATOM 2289 C C . TYR A 1 299 ? 8.902 18.054 -21.852 1.00 70.56 299 TYR A C 1
ATOM 2291 O O . TYR A 1 299 ? 7.762 17.809 -21.472 1.00 70.56 299 TYR A O 1
ATOM 2299 N N . LEU A 1 300 ? 9.710 18.898 -21.208 1.00 65.12 300 LEU A N 1
ATOM 2300 C CA . LEU A 1 300 ? 9.281 19.750 -20.090 1.00 65.12 300 LEU A CA 1
ATOM 2301 C C . LEU A 1 300 ? 8.881 21.161 -20.545 1.00 65.12 300 LEU A C 1
ATOM 2303 O O . LEU A 1 300 ? 8.329 21.917 -19.751 1.00 65.12 300 LEU A O 1
ATOM 2307 N N . ASP A 1 301 ? 9.131 21.482 -21.815 1.00 59.59 301 ASP A N 1
ATOM 2308 C CA . ASP A 1 301 ? 8.794 22.757 -22.439 1.00 59.59 301 ASP A CA 1
ATOM 2309 C C . ASP A 1 301 ? 7.552 22.562 -23.327 1.00 59.59 301 ASP A C 1
ATOM 2311 O O . ASP A 1 301 ? 7.661 22.240 -24.513 1.00 59.59 301 ASP A O 1
ATOM 2315 N N . SER A 1 302 ? 6.365 22.702 -22.734 1.00 50.25 302 SER A N 1
ATOM 2316 C CA . SER A 1 302 ? 5.083 22.841 -23.440 1.00 50.25 302 SER A CA 1
ATOM 2317 C C . SER A 1 302 ? 4.262 23.950 -22.809 1.00 50.25 302 SER A C 1
ATOM 2319 O O . SER A 1 302 ? 4.080 23.862 -21.571 1.00 50.25 302 SER A O 1
#

Sequence (302 aa):
MASCRNFGMRFHSASTRKNFTHVSESTFGRTYCTTLARNYPNACERRAVYQPRLMLRSVSYPARKTSIPKVLALSNKVTSSEDSITRIIIVGGTGAVGSAVAAHLLSEATCRIEVVLVGRDKEKGARRVAELSARLQTNHQICFEPLDWRKKDRLRDVIRGASVVIHTAGPYLGQQPDILQECIRGQIPCYVDLADPLDYIQAAVALSPQAEKANTMAILAGGAFPGFSNVIAMECAARLNAPIRDVSFRYFTAGLGGSGPINLLITNQGFGEPVPRFRRGSMQPAMVSGLEPERVRFYLDS

InterPro domains:
  IPR005097 Saccharopine dehydrogenase, NADP binding domain [PF03435] (88-219)
  IPR036291 NAD(P)-binding domain superfamily [SSF51735] (87-242)

Foldseek 3Di:
DDDDDDPDDDDDDPDDDDDDDDDDPVVVPPVVVVVCCVPPVCLPPDPDDDDDPDPDDPDDDPPDPPPVPPPDPVPPPPPDDLPDEAEEEEEQCLDPVNLVVVLVCLVPPPHAYEYEYEEADPVSQVVSLVVSVVVHPDNHHYHYDHDDVVPPVVLLVVCAPHLEYEYPPDDCPPHEPSNLVSCLVNLRQEYEYQYDDPVNVVNSVVCVVSCVVSNYHYHYNCDVVPNVLVVVQVVVVVVVVDDDPDDDDDDDDPDCPPVPCVVVVVVVVQQQAQDWDDDPNDTDSPDNRPPDDDDDDDPPDD

Radius of gyration: 22.57 Å; chains: 1; bounding box: 63×55×53 Å

Organism: NCBI:txid582737

=== Feature glossary ===
The record interleaves many kinds of information about one protein. Here is each kind framed as the question it answers.

Q: What are the backbone torsion angles?
A: φ (phi) and ψ (psi) are the two rotatable backbone dihedrals per residue: φ is the C(i-1)–N–Cα–C torsion, ψ is the N–Cα–C–N(i+1) torsion, both in degrees on (−180°, 180°]. α-helical residues cluster near (−60°, −45°); β-strand residues near (−120°, +130°). A Ramachandran plot is simply a scatter of (φ, ψ) for every residue.

Q: What is the amino-acid chain?
A: This is the polypeptide sequence — one letter per residue, N-terminus first. Length ranges from a few dozen residues for small domains to over a thousand for large multi-domain proteins.

Q: How mobile is each atom in the crystal?
A: For experimental (PDB) structures, the B-factor (temperature factor) quantifies the positional spread of each atom in the crystal — a combination of thermal vibration and static disorder — in units of Å². High B-factors mark flexible loops or poorly resolved regions; low B-factors mark the rigid, well-ordered core.

Q: Are the domains correctly placed relative to each other?
A: Predicted Aligned Error (PAE) is an AlphaFold confidence matrix: entry (i, j) is the expected error in the position of residue j, in ångströms, when the prediction is superimposed on the true structure at residue i. Low PAE within a block of residues means that block is internally rigid and well-predicted; high PAE between two blocks means their relative placement is uncertain even if each block individually is confident.

Q: How confident is the AlphaFold model at each residue?
A: pLDDT is the predicted lDDT-Cα score: AlphaFold's confidence that the local environment of each residue (all inter-atomic distances within 15 Å) is correctly placed. It is a per-residue number between 0 and 100, with higher meaning more reliable.

Q: What family and function is it annotated with?
A: Functional annotations link the protein to curated databases. InterPro entries identify conserved domains and families by matching the sequence against member-database signatures (Pfam, PROSITE, CDD, …). Gene Ontology (GO) terms describe molecular function, biological process, and cellular component in a controlled vocabulary. CATH places the structure in a hierarchical fold classification (Class/Architecture/Topology/Homologous-superfamily). The organism is the source species.

Q: How big and how compact is the whole molecule?
A: Three whole-structure scalars: the radius of gyration (RMS distance of Cα from centroid, in Å), the count of Cα–Cα contacts (pairs closer than 8 Å and separated by more than four residues in sequence — i.e. tertiary, not local, contacts), and the bounding-box dimensions. Together they distinguish compact globular folds from extended fibres or disordered chains.

Q: What known structures does this most resemble?
A: The Foldseek neighbor list gives the closest experimentally determi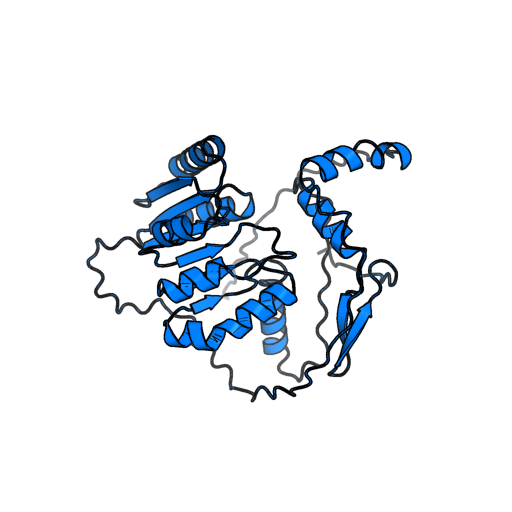ned structures in the PDB, ranked by structural alignment. TM-score near 1 means near-identical fold; near 0.3 means only rough topology match. This is how one finds what a novel AlphaFold prediction most resembles in the solved-structure universe.

Q: Which residues are buried vs exposed?
A: SASA measures how much of the protein is reachable by solvent. It is computed by rolling a water-sized probe over the atomic surface and summing the exposed area (Å²). Per-residue SASA distinguishes core (buried, low SASA) from surface (exposed, high SASA) residues; total SASA is a whole-molecule size measure.

Q: Which residues are in helices, strands, or loops?
A: Eight-state secondary structure (DSSP): H is the canonical α-helix, G the tighter 3₁₀-helix, I the wider π-helix; E/B are β-structure, T and S are turns and bends, and '-' is everything else. DSSP derives these from the pattern of main-chain N–H···O=C hydrogen bonds, not from the sequence.

Q: Where is each backbone atom in 3D?
A: Structure coordinates are given as an mmCIF _atom_site loop: one row per atom with element, residue name, chain id, sequence number, and x/y/z position in Å. Only the four main-chain atoms per residue are included here; side chains are omitted to keep the record compact.

Q: What if only a Cα trace is available?
A: Three-state secondary structure (P-SEA) collapses the eight DSSP classes into helix (a), strand (b), and coil (c). P-SEA assigns these from Cα geometry alone — distances and angles — without requiring backbone oxygens, so it works on any Cα trace.

Q: What do the rendered images show?
A: The six renders are orthographic views along the three Cartesian axes in both directions. Representation (cartoon, sticks, or surface) and color scheme (sequence-rainbow or by-chain) vary across proteins so the training set covers all the common visualization conventions.

Q: What does the local fold look like, residue by residue?
A: Foldseek's 3Di representation compresses backbone geometry into a per-residue letter drawn from a learned twenty-state alphabet. It captures the tertiary interaction pattern around each residue — which residues are packed against it in space, regardless of where they are in sequence.

Q: What do the diagnostic plots show?
A: The contact map is a binary N×N matrix image: pixel (i, j) is dark where Cα_i and Cα_j are within 8 Å and |i−j|>4. Because the |i−j|>4 filter removes local helical contacts, off-diagonal stripes parallel to the main diagonal indicate parallel β-sheets; stripes perpendicular to it indicate antiparallel β-sheets. The Ramachandran plot scatters every residue's (φ, ψ) pair against the sterically allowed regions. The PAE heatmap renders the predicted-aligned-error matrix.